Protein AF-A0A131Z8D7-F1 (afdb_monomer_lite)

pLDDT: mean 77.94, std 18.17, range [30.2, 95.56]

Sequence (240 aa):
MENFLHSLCSSMLIVISISGGCCTAYNYGYGNNVCRGGRYPVRWNPCIYLCINNNVGRYRNYPDGTQCFFIVNRRTVSGRCFEGQCYRGATRPPPKKHCNHPYKGKGYAPNCQYPCPDDKRRTGSYPSGTPCIKVNSDGKREGAPGVCRNGDCITFELLDDQKELQKVFSQEYKNCTDKEHLTRNVLHDCNWYCQKGKEWYYGHYNSNSTCQRPGIRNLGWCCKGKCHKERGCAGMKKFS

Structure (mmCIF, N/CA/C/O backbone):
data_AF-A0A131Z8D7-F1
#
_entry.id   AF-A0A131Z8D7-F1
#
loop_
_atom_site.group_PDB
_atom_site.id
_atom_site.type_symbol
_atom_site.label_atom_id
_atom_site.label_alt_id
_atom_site.label_comp_id
_atom_site.label_asym_id
_atom_site.label_entity_id
_atom_site.label_seq_id
_atom_site.pdbx_PDB_ins_code
_atom_site.Cartn_x
_atom_site.Cartn_y
_atom_site.Cartn_z
_atom_site.occupancy
_atom_site.B_iso_or_equiv
_atom_site.auth_seq_id
_atom_site.auth_comp_id
_atom_site.auth_asym_id
_atom_site.auth_atom_id
_atom_site.pdbx_PDB_model_num
ATOM 1 N N . MET A 1 1 ? 26.108 -56.052 -2.966 1.00 38.66 1 MET A N 1
ATOM 2 C CA . MET A 1 1 ? 26.780 -54.784 -2.619 1.00 38.66 1 MET A CA 1
ATOM 3 C C . MET A 1 1 ? 26.811 -53.929 -3.871 1.00 38.66 1 MET A C 1
ATOM 5 O O . MET A 1 1 ? 27.793 -53.941 -4.593 1.00 38.66 1 MET A O 1
ATOM 9 N N . GLU A 1 2 ? 25.707 -53.242 -4.143 1.00 31.67 2 GLU A N 1
ATOM 10 C CA . GLU A 1 2 ? 25.642 -52.147 -5.111 1.00 31.67 2 GLU A CA 1
ATOM 11 C C . GLU A 1 2 ? 25.007 -50.984 -4.358 1.00 31.67 2 GLU A C 1
ATOM 13 O O . GLU A 1 2 ? 23.912 -51.086 -3.804 1.00 31.67 2 GLU A O 1
ATOM 18 N N . ASN A 1 3 ? 25.813 -49.946 -4.183 1.00 31.44 3 ASN A N 1
ATOM 19 C CA . ASN A 1 3 ? 25.632 -48.915 -3.181 1.00 31.44 3 ASN A CA 1
ATOM 20 C C . ASN A 1 3 ? 24.765 -47.776 -3.724 1.00 31.44 3 ASN A C 1
ATOM 22 O O . ASN A 1 3 ? 25.080 -47.183 -4.750 1.00 31.44 3 ASN A O 1
ATOM 26 N N . PHE A 1 4 ? 23.711 -47.447 -2.972 1.00 33.44 4 PHE A N 1
ATOM 27 C CA . PHE A 1 4 ? 23.416 -46.095 -2.483 1.00 33.44 4 PHE A CA 1
ATOM 28 C C . PHE A 1 4 ? 23.977 -44.932 -3.327 1.00 33.44 4 PHE A C 1
ATOM 30 O O . PHE A 1 4 ? 24.952 -44.288 -2.947 1.00 33.44 4 PHE A O 1
ATOM 37 N N . LEU A 1 5 ? 23.319 -44.600 -4.441 1.00 33.34 5 LEU A N 1
ATOM 38 C CA . LEU A 1 5 ? 23.619 -43.372 -5.190 1.00 33.34 5 LEU A CA 1
ATOM 39 C C . LEU A 1 5 ? 22.360 -42.650 -5.692 1.00 33.34 5 LEU A C 1
ATOM 41 O O . LEU A 1 5 ? 22.319 -42.122 -6.794 1.00 33.34 5 LEU A O 1
ATOM 45 N N . HIS A 1 6 ? 21.321 -42.596 -4.853 1.00 34.56 6 HIS A N 1
ATOM 46 C CA . HIS A 1 6 ? 20.109 -41.803 -5.114 1.00 34.56 6 HIS A CA 1
ATOM 47 C C . HIS A 1 6 ? 19.767 -40.796 -4.004 1.00 34.56 6 HIS A C 1
ATOM 49 O O . HIS A 1 6 ? 18.659 -40.274 -3.957 1.00 34.56 6 HIS A O 1
ATOM 55 N N . SER A 1 7 ? 20.719 -40.464 -3.125 1.00 34.47 7 SER A N 1
ATOM 56 C CA . SER A 1 7 ? 20.458 -39.597 -1.965 1.00 34.47 7 SER A CA 1
ATOM 57 C C . SER A 1 7 ? 21.526 -38.519 -1.741 1.00 34.47 7 SER A C 1
ATOM 59 O O . SER A 1 7 ? 21.927 -38.276 -0.608 1.00 34.47 7 SER A O 1
ATOM 61 N N . LEU A 1 8 ? 22.002 -37.863 -2.807 1.00 30.70 8 LEU A N 1
ATOM 62 C CA . LEU A 1 8 ? 22.906 -36.702 -2.685 1.00 30.70 8 LEU A CA 1
ATOM 63 C C . LEU A 1 8 ? 22.558 -35.505 -3.593 1.00 30.70 8 LEU A C 1
ATOM 65 O O . LEU A 1 8 ? 23.253 -34.496 -3.549 1.00 30.70 8 LEU A O 1
ATOM 69 N N . CYS A 1 9 ? 21.455 -35.546 -4.351 1.00 30.20 9 CYS A N 1
ATOM 70 C CA . CYS A 1 9 ? 20.992 -34.380 -5.125 1.00 30.20 9 CYS A CA 1
ATOM 71 C C . CYS A 1 9 ? 20.057 -33.435 -4.342 1.00 30.20 9 CYS A C 1
ATOM 73 O O . CYS A 1 9 ? 19.856 -32.299 -4.759 1.00 30.20 9 CYS A O 1
ATOM 75 N N . SER A 1 10 ? 19.528 -33.848 -3.184 1.00 35.19 10 SER A N 1
ATOM 76 C CA . SER A 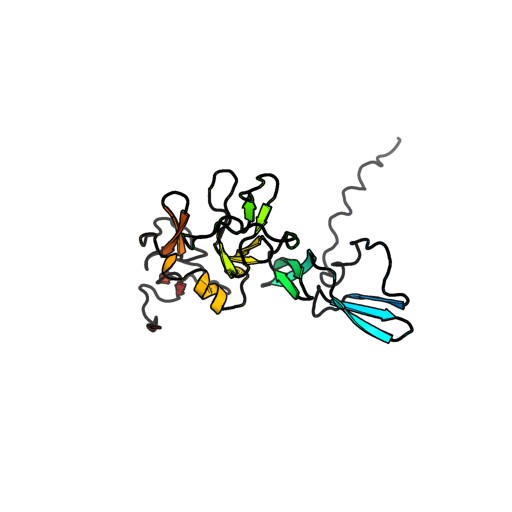1 10 ? 18.637 -33.004 -2.363 1.00 35.19 10 SER A CA 1
ATOM 77 C C . SER A 1 10 ? 19.355 -32.147 -1.314 1.00 35.19 10 SER A C 1
ATOM 79 O O . SER A 1 10 ? 18.712 -31.329 -0.661 1.00 35.19 10 SER A O 1
ATOM 81 N N . SER A 1 11 ? 20.676 -32.279 -1.168 1.00 33.56 11 SER A N 1
ATOM 82 C CA . SER A 1 11 ? 21.436 -31.614 -0.096 1.00 33.56 11 SER A CA 1
ATOM 83 C C . SER A 1 11 ? 22.195 -30.358 -0.551 1.00 33.56 11 SER A C 1
ATOM 85 O O . SER A 1 11 ? 22.707 -29.620 0.285 1.00 33.56 11 SER A O 1
ATOM 87 N N . MET A 1 12 ? 22.227 -30.054 -1.855 1.00 32.06 12 MET A N 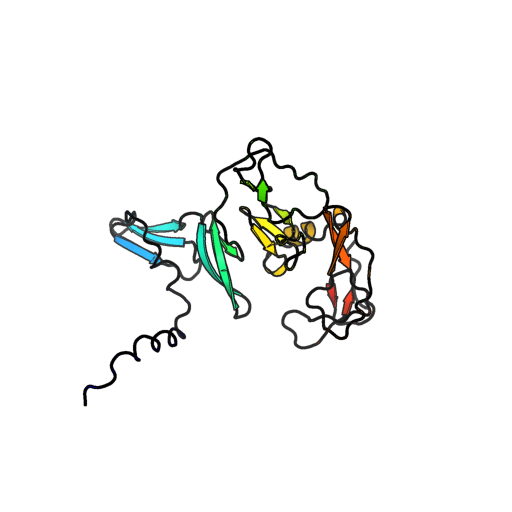1
ATOM 88 C CA . MET A 1 12 ? 22.830 -28.827 -2.410 1.00 32.06 12 MET A CA 1
ATOM 89 C C . MET A 1 12 ? 21.825 -27.668 -2.576 1.00 32.06 12 MET A C 1
ATOM 91 O O . MET A 1 12 ? 21.969 -26.822 -3.451 1.00 32.06 12 MET A O 1
ATOM 95 N N . LEU A 1 13 ? 20.800 -27.595 -1.720 1.00 38.50 13 LEU A N 1
ATOM 96 C CA . LEU A 1 13 ? 19.883 -26.445 -1.649 1.00 38.50 13 LEU A CA 1
ATOM 97 C C . LEU A 1 13 ? 20.093 -25.561 -0.410 1.00 38.50 13 LEU A C 1
ATOM 99 O O . LEU A 1 13 ? 19.352 -24.602 -0.210 1.00 38.50 13 LEU A O 1
ATOM 103 N N . ILE A 1 14 ? 21.116 -25.830 0.407 1.00 44.53 14 ILE A N 1
ATOM 104 C CA . ILE A 1 14 ? 21.324 -25.116 1.675 1.00 44.53 14 ILE A CA 1
ATOM 105 C C . ILE A 1 14 ? 22.774 -24.638 1.825 1.00 44.53 14 ILE A C 1
ATOM 107 O O . ILE A 1 14 ? 23.376 -24.861 2.857 1.00 44.53 14 ILE A O 1
ATOM 111 N N . VAL A 1 15 ? 23.346 -23.964 0.819 1.00 35.09 15 VAL A N 1
ATOM 112 C CA . VAL A 1 15 ? 24.445 -22.992 1.033 1.00 35.09 15 VAL A CA 1
ATOM 113 C C . VAL A 1 15 ? 24.450 -21.940 -0.094 1.00 35.09 15 VAL A C 1
ATOM 115 O O . VAL A 1 15 ? 25.355 -21.881 -0.916 1.00 35.09 15 VAL A O 1
ATOM 118 N N . ILE A 1 16 ? 23.434 -21.073 -0.152 1.00 40.66 16 ILE A N 1
ATOM 119 C CA . ILE A 1 16 ? 23.573 -19.743 -0.787 1.00 40.66 16 ILE A CA 1
ATOM 120 C C . ILE A 1 16 ? 23.207 -18.694 0.260 1.00 40.66 16 ILE A C 1
ATOM 122 O O . ILE A 1 16 ? 22.248 -17.933 0.165 1.00 40.66 16 ILE A O 1
ATOM 126 N N . SER A 1 17 ? 23.990 -18.697 1.325 1.00 40.69 17 SER A N 1
ATOM 127 C CA . SER A 1 17 ? 24.099 -17.602 2.276 1.00 40.69 17 SER A CA 1
ATOM 128 C C . SER A 1 17 ? 25.536 -17.112 2.176 1.00 40.69 17 SER A C 1
ATOM 130 O O . SER A 1 17 ? 26.449 -17.927 2.227 1.00 40.69 17 SER A O 1
ATOM 132 N N . ILE A 1 18 ? 25.713 -15.790 2.056 1.00 39.31 18 ILE A N 1
ATOM 133 C CA . ILE A 1 18 ? 26.982 -15.049 1.869 1.00 39.31 18 ILE A CA 1
ATOM 134 C C . ILE A 1 18 ? 27.300 -14.693 0.395 1.00 39.31 18 ILE A C 1
ATOM 136 O O . ILE A 1 18 ? 28.345 -15.010 -0.154 1.00 39.31 18 ILE A O 1
ATOM 140 N N . SER A 1 19 ? 26.374 -13.988 -0.265 1.00 35.88 19 SER A N 1
ATOM 141 C CA . SER A 1 19 ? 26.657 -12.904 -1.241 1.00 35.88 19 SER A CA 1
ATOM 142 C C . SER A 1 19 ? 25.339 -12.296 -1.754 1.00 35.88 19 SER A C 1
ATOM 144 O O . SER A 1 19 ? 25.031 -12.261 -2.944 1.00 35.88 19 SER A O 1
ATOM 146 N N . GLY A 1 20 ? 24.512 -11.811 -0.823 1.00 35.72 20 GLY A N 1
ATOM 147 C CA . GLY A 1 20 ? 23.163 -11.278 -1.075 1.00 35.72 20 GLY A CA 1
ATOM 148 C C . GLY A 1 20 ? 23.104 -9.921 -1.790 1.00 35.72 20 GLY A C 1
ATOM 149 O O . GLY A 1 20 ? 22.306 -9.076 -1.402 1.00 35.72 20 GLY A O 1
ATOM 150 N N . GLY A 1 21 ? 23.945 -9.688 -2.803 1.00 39.06 21 GLY A N 1
ATOM 151 C CA . GLY A 1 21 ? 24.024 -8.404 -3.504 1.00 39.06 21 GLY A CA 1
ATOM 152 C C . GLY A 1 21 ? 24.007 -8.437 -5.034 1.00 39.06 21 GLY A C 1
ATOM 153 O O . GLY A 1 21 ? 23.881 -7.366 -5.619 1.00 39.06 21 GLY A O 1
ATOM 154 N N . CYS A 1 22 ? 24.150 -9.582 -5.721 1.00 39.06 22 CYS A N 1
ATOM 155 C CA . CYS A 1 22 ? 24.436 -9.531 -7.172 1.00 39.06 22 CYS A CA 1
ATOM 156 C C . CYS A 1 22 ? 23.758 -10.571 -8.085 1.00 39.06 22 CYS A C 1
ATOM 158 O O . CYS A 1 22 ? 24.006 -10.535 -9.286 1.00 39.06 22 CYS A O 1
ATOM 160 N N . CYS A 1 23 ? 22.871 -11.447 -7.605 1.00 42.50 23 CYS A N 1
ATOM 161 C CA . CYS A 1 23 ? 22.266 -12.469 -8.484 1.00 42.50 23 CYS A CA 1
ATOM 162 C C . CYS A 1 23 ? 20.938 -12.051 -9.146 1.00 42.50 23 CYS A C 1
ATOM 164 O O . CYS A 1 23 ? 20.345 -12.816 -9.902 1.00 42.50 23 CYS A O 1
ATOM 166 N N . THR A 1 24 ? 20.443 -10.842 -8.891 1.00 47.81 24 THR A N 1
ATOM 167 C CA . THR A 1 24 ? 19.028 -10.490 -9.094 1.00 47.81 24 THR A CA 1
ATOM 168 C C . THR A 1 24 ? 18.612 -10.167 -10.530 1.00 47.81 24 THR A C 1
ATOM 170 O O . THR A 1 24 ? 17.472 -9.779 -10.752 1.00 47.81 24 THR A O 1
ATOM 173 N N . ALA A 1 25 ? 19.474 -10.386 -11.522 1.00 42.69 25 ALA A N 1
ATOM 174 C CA . ALA A 1 25 ? 19.107 -10.195 -12.924 1.00 42.69 25 ALA A CA 1
ATOM 175 C C . ALA A 1 25 ? 19.750 -11.176 -13.915 1.00 42.69 25 ALA A C 1
ATOM 177 O O . ALA A 1 25 ? 19.485 -11.079 -15.112 1.00 42.69 25 ALA A O 1
ATOM 178 N N . TYR A 1 26 ? 20.584 -12.113 -13.452 1.00 41.16 26 TYR A N 1
ATOM 179 C CA . TYR A 1 26 ? 21.332 -12.989 -14.361 1.00 41.16 26 TYR A CA 1
ATOM 180 C C . TYR A 1 26 ? 20.452 -14.075 -15.009 1.00 41.16 26 TYR A C 1
ATOM 182 O O . TYR A 1 26 ? 20.759 -14.533 -16.101 1.00 41.16 26 TYR A O 1
ATOM 190 N N . ASN A 1 27 ? 19.321 -14.432 -14.384 1.00 38.38 27 ASN A N 1
ATOM 191 C CA . ASN A 1 27 ? 18.463 -15.539 -14.833 1.00 38.38 27 ASN A CA 1
ATOM 192 C C . ASN A 1 27 ? 17.204 -15.130 -15.617 1.00 38.38 27 ASN A C 1
ATOM 194 O O . ASN A 1 27 ? 16.429 -16.003 -15.998 1.00 38.38 27 ASN A O 1
ATOM 198 N N . TYR A 1 28 ? 16.976 -13.841 -15.903 1.00 44.47 28 TYR A N 1
ATOM 199 C CA . TYR A 1 28 ? 15.953 -13.476 -16.891 1.00 44.47 28 TYR A CA 1
ATOM 200 C C . TYR A 1 28 ? 16.582 -13.504 -18.283 1.00 44.47 28 TYR A C 1
ATOM 202 O O . TYR A 1 28 ? 17.239 -12.548 -18.702 1.00 44.47 28 TYR A O 1
ATOM 210 N N . GLY A 1 29 ? 16.379 -14.626 -18.977 1.00 40.84 29 GLY A N 1
ATOM 211 C CA . GLY A 1 29 ? 16.710 -14.810 -20.385 1.00 40.84 29 GLY A CA 1
ATOM 212 C C . GLY A 1 29 ? 15.957 -13.807 -21.254 1.00 40.84 29 GLY A C 1
ATOM 213 O O . GLY A 1 29 ? 14.847 -14.063 -21.708 1.00 40.84 29 GLY A O 1
ATOM 214 N N . TYR A 1 30 ? 16.564 -12.644 -21.478 1.00 48.50 30 TYR A N 1
ATOM 215 C CA . TYR A 1 30 ? 16.166 -11.745 -22.550 1.00 48.50 30 TYR A CA 1
ATOM 216 C C . TYR A 1 30 ? 16.823 -12.239 -23.838 1.00 48.50 30 TYR A C 1
ATOM 218 O O . TYR A 1 30 ? 18.035 -12.115 -24.015 1.00 48.50 30 TYR A O 1
ATOM 226 N N . GLY A 1 31 ? 16.014 -12.818 -24.727 1.00 43.59 31 GLY A N 1
ATOM 227 C CA . GLY A 1 31 ? 16.408 -13.069 -26.109 1.00 43.59 31 GLY A CA 1
ATOM 228 C C . GLY A 1 31 ? 16.777 -11.741 -26.768 1.00 43.59 31 GLY A C 1
ATOM 229 O O . GLY A 1 31 ? 15.949 -10.836 -26.829 1.00 43.59 31 GLY A O 1
ATOM 230 N N . ASN A 1 32 ? 18.023 -11.648 -27.234 1.00 48.53 32 ASN A N 1
ATOM 231 C CA . ASN A 1 32 ? 18.705 -10.493 -27.832 1.00 48.53 32 ASN A CA 1
ATOM 232 C C . ASN A 1 32 ? 19.397 -9.556 -26.824 1.00 48.53 32 ASN A C 1
ATOM 234 O O . ASN A 1 32 ? 18.830 -8.597 -26.299 1.00 48.53 32 ASN A O 1
ATOM 238 N N . ASN A 1 33 ? 20.697 -9.796 -26.622 1.00 55.34 33 ASN A N 1
ATOM 239 C CA . ASN A 1 33 ? 21.594 -8.887 -25.913 1.00 55.34 33 ASN A CA 1
ATOM 240 C C . ASN A 1 33 ? 21.730 -7.560 -26.682 1.00 55.34 33 ASN A C 1
ATOM 242 O O . ASN A 1 33 ? 22.551 -7.421 -27.584 1.00 55.34 33 ASN A O 1
ATOM 246 N N . VAL A 1 34 ? 20.951 -6.550 -26.279 1.00 65.81 34 VAL A N 1
ATOM 247 C CA . VAL A 1 34 ? 21.054 -5.155 -26.765 1.00 65.81 34 VAL A CA 1
ATOM 248 C C . VAL A 1 34 ? 22.438 -4.537 -26.465 1.00 65.81 34 VAL A C 1
ATOM 250 O O . VAL A 1 34 ? 22.820 -3.531 -27.066 1.00 65.81 34 VAL A O 1
ATOM 253 N N . CYS A 1 35 ? 23.196 -5.132 -25.539 1.00 72.31 35 CYS A N 1
ATOM 254 C CA . CYS A 1 35 ? 24.531 -4.696 -25.131 1.00 72.31 35 CYS A CA 1
ATOM 255 C C . CYS A 1 35 ? 25.594 -5.614 -25.736 1.00 72.31 35 CYS A C 1
ATOM 257 O O . CYS A 1 35 ? 25.827 -6.708 -25.227 1.00 72.31 35 CYS A O 1
ATOM 259 N N . ARG A 1 36 ? 26.232 -5.173 -26.823 1.00 70.56 36 ARG A N 1
ATOM 260 C CA . ARG A 1 36 ? 27.225 -5.962 -27.571 1.00 70.56 36 ARG A CA 1
ATOM 261 C C . ARG A 1 36 ? 28.543 -6.153 -26.814 1.00 70.56 36 ARG A C 1
ATOM 263 O O . ARG A 1 36 ? 29.220 -7.143 -27.043 1.00 70.56 36 ARG A O 1
ATOM 270 N N . GLY A 1 37 ? 28.898 -5.232 -25.917 1.00 67.88 37 GLY A N 1
ATOM 271 C CA . GLY A 1 37 ? 30.121 -5.275 -25.103 1.00 67.88 37 GLY A CA 1
ATOM 272 C C . GLY A 1 37 ? 29.913 -5.756 -23.664 1.00 67.88 37 GLY A C 1
ATOM 273 O O . GLY A 1 37 ? 30.851 -5.713 -22.876 1.00 67.88 37 GLY A O 1
ATOM 274 N N . GLY A 1 38 ? 28.697 -6.178 -23.300 1.00 75.75 38 GLY A N 1
ATOM 275 C CA . GLY A 1 38 ? 28.383 -6.715 -21.975 1.00 75.75 38 GLY A CA 1
ATOM 276 C C . GLY A 1 38 ? 27.384 -5.886 -21.166 1.00 75.75 38 GLY A C 1
ATOM 277 O O . GLY A 1 38 ? 27.112 -4.711 -21.436 1.00 75.75 38 GLY A O 1
ATOM 278 N N . ARG A 1 39 ? 26.808 -6.540 -20.155 1.00 82.94 39 ARG A N 1
ATOM 279 C CA . ARG A 1 39 ? 25.793 -6.000 -19.248 1.00 82.94 39 ARG A CA 1
ATOM 280 C C . ARG A 1 39 ? 26.216 -6.261 -17.808 1.00 82.94 39 ARG A C 1
ATOM 282 O O . ARG A 1 39 ? 26.410 -7.412 -17.433 1.00 82.94 39 ARG A O 1
ATOM 289 N N . TYR A 1 40 ? 26.277 -5.207 -16.998 1.00 84.38 40 TYR A N 1
ATOM 290 C CA . TYR A 1 40 ? 26.731 -5.289 -15.610 1.00 84.38 40 TYR A CA 1
ATOM 291 C C . TYR A 1 40 ? 25.676 -4.710 -14.659 1.00 84.38 40 TYR A C 1
ATOM 293 O O . TYR A 1 40 ? 25.240 -3.572 -14.860 1.00 84.38 40 TYR A O 1
ATOM 301 N N . PRO A 1 41 ? 25.229 -5.461 -13.635 1.00 82.75 41 PRO A N 1
ATOM 302 C CA . PRO A 1 41 ? 24.305 -4.934 -12.636 1.00 82.75 41 PRO A CA 1
ATOM 303 C C . PRO A 1 41 ? 24.979 -3.831 -11.813 1.00 82.75 41 PRO A C 1
ATOM 305 O O . PRO A 1 41 ? 26.177 -3.901 -11.535 1.00 82.75 41 PRO A O 1
ATOM 308 N N . VAL A 1 42 ? 24.212 -2.824 -11.389 1.00 84.19 42 VAL A N 1
ATOM 309 C CA . VAL A 1 42 ? 24.716 -1.782 -10.480 1.00 84.19 42 VAL A CA 1
ATOM 310 C C . VAL A 1 42 ? 24.221 -2.032 -9.059 1.00 84.19 42 VAL A C 1
ATOM 312 O O . VAL A 1 42 ? 23.081 -2.434 -8.846 1.00 84.19 42 VAL A O 1
ATOM 315 N N . ARG A 1 43 ? 25.081 -1.794 -8.062 1.00 80.38 43 ARG A N 1
ATOM 316 C CA . ARG A 1 43 ? 24.763 -2.086 -6.651 1.00 80.38 43 ARG A CA 1
ATOM 317 C C . ARG A 1 43 ? 23.752 -1.119 -6.031 1.00 80.38 43 ARG A C 1
ATOM 319 O O . ARG A 1 43 ? 23.037 -1.501 -5.115 1.00 80.38 43 ARG A O 1
ATOM 326 N N . TRP A 1 44 ? 23.712 0.126 -6.499 1.00 83.12 44 TRP A N 1
ATOM 327 C CA . TRP A 1 44 ? 22.905 1.194 -5.898 1.00 83.12 44 TRP A CA 1
ATOM 328 C C . TRP A 1 44 ? 21.449 1.214 -6.384 1.00 83.12 44 TRP A C 1
ATOM 330 O O . TRP A 1 44 ? 20.596 1.784 -5.711 1.00 83.12 44 TRP A O 1
ATOM 340 N N . ASN A 1 45 ? 21.143 0.581 -7.521 1.00 87.12 45 ASN A N 1
ATOM 341 C CA . ASN A 1 45 ? 19.778 0.461 -8.024 1.00 87.12 45 ASN A CA 1
ATOM 342 C C . ASN A 1 45 ? 19.584 -0.878 -8.762 1.00 87.12 45 ASN A C 1
ATOM 344 O O . ASN A 1 45 ? 20.138 -1.058 -9.847 1.00 87.12 45 ASN A O 1
ATOM 348 N N . PRO A 1 46 ? 18.758 -1.798 -8.229 1.00 88.50 46 PRO A N 1
ATOM 349 C CA . PRO A 1 46 ? 18.527 -3.106 -8.840 1.00 88.50 46 PRO A CA 1
ATOM 350 C C . PRO A 1 46 ? 17.762 -3.035 -10.173 1.00 88.50 46 PRO A C 1
ATOM 352 O O . PRO A 1 46 ? 17.675 -4.040 -10.871 1.00 88.50 46 PRO A O 1
ATOM 355 N N . CYS A 1 47 ? 17.213 -1.871 -10.533 1.00 89.62 47 CYS A N 1
ATOM 356 C CA . CYS A 1 47 ? 16.475 -1.619 -11.770 1.00 89.62 47 CYS A CA 1
ATOM 357 C C . CYS A 1 47 ? 17.271 -0.859 -12.829 1.00 89.62 47 CYS A C 1
ATOM 359 O O . CYS A 1 47 ? 16.724 -0.552 -13.891 1.00 89.62 47 CYS A O 1
ATOM 361 N N . ILE A 1 48 ? 18.571 -0.658 -12.610 1.00 90.56 48 ILE A N 1
ATOM 362 C CA . ILE A 1 48 ? 19.490 -0.095 -13.598 1.00 90.56 48 ILE A CA 1
ATOM 363 C C . ILE A 1 48 ? 20.632 -1.083 -13.857 1.00 90.56 48 ILE A C 1
ATOM 365 O O . ILE A 1 48 ? 21.027 -1.867 -12.996 1.00 90.56 48 ILE A O 1
ATOM 369 N N . TYR A 1 49 ? 21.168 -1.075 -15.071 1.00 88.25 49 TYR A N 1
ATOM 370 C CA . TYR A 1 49 ? 22.382 -1.803 -15.416 1.00 88.25 49 TYR A CA 1
ATOM 371 C C . TYR A 1 49 ? 23.275 -0.963 -16.327 1.00 88.25 49 TYR A C 1
ATOM 373 O O . TYR A 1 49 ? 22.803 -0.101 -17.072 1.00 88.25 49 TYR A O 1
ATOM 381 N N . LEU A 1 50 ? 24.579 -1.219 -16.276 1.00 89.38 50 LEU A N 1
ATOM 382 C CA . LEU A 1 50 ? 25.546 -0.657 -17.208 1.00 89.38 50 LEU A CA 1
ATOM 383 C C . LEU A 1 50 ? 25.557 -1.507 -18.482 1.00 89.38 50 LEU A C 1
ATOM 385 O O . LEU A 1 50 ? 25.830 -2.706 -18.437 1.00 89.38 50 LEU A O 1
ATOM 389 N N . CYS A 1 51 ? 25.245 -0.879 -19.611 1.00 89.81 51 CYS A N 1
ATOM 390 C CA . CYS A 1 51 ? 25.291 -1.469 -20.942 1.00 89.81 51 CYS A CA 1
ATOM 391 C C . CYS A 1 51 ? 26.544 -0.968 -21.659 1.00 89.81 51 CYS A C 1
ATOM 393 O O . CYS A 1 51 ? 26.664 0.236 -21.898 1.00 89.81 51 CYS A O 1
ATOM 395 N N . ILE A 1 52 ? 27.462 -1.867 -22.007 1.00 87.62 52 ILE A N 1
ATOM 396 C CA . ILE A 1 52 ? 28.652 -1.521 -22.785 1.00 87.62 52 ILE A CA 1
ATOM 397 C C . ILE A 1 52 ? 28.358 -1.790 -24.260 1.00 87.62 52 ILE A C 1
ATOM 399 O O . ILE A 1 52 ? 27.987 -2.900 -24.638 1.00 87.62 52 ILE A O 1
ATOM 403 N N . ASN A 1 53 ? 28.524 -0.769 -25.097 1.00 85.88 53 ASN A N 1
ATOM 404 C CA . ASN A 1 53 ? 28.434 -0.862 -26.552 1.00 85.88 53 ASN A CA 1
ATOM 405 C C . ASN A 1 53 ? 29.644 -0.158 -27.164 1.00 85.88 53 ASN A C 1
ATOM 407 O O . ASN A 1 53 ? 29.826 1.031 -26.925 1.00 85.88 53 ASN A O 1
ATOM 411 N N . ASN A 1 54 ? 30.452 -0.877 -27.952 1.00 84.50 54 ASN A N 1
ATOM 412 C CA . ASN A 1 54 ? 31.655 -0.342 -28.607 1.00 84.50 54 ASN A CA 1
ATOM 413 C C . ASN A 1 54 ? 32.559 0.445 -27.631 1.00 84.50 54 ASN A C 1
ATOM 415 O O . ASN A 1 54 ? 32.905 1.592 -27.892 1.00 84.50 54 ASN A O 1
ATOM 419 N N . ASN A 1 55 ? 32.871 -0.146 -26.470 1.00 81.56 55 ASN A N 1
ATOM 420 C CA . ASN A 1 55 ? 33.648 0.464 -25.376 1.00 81.56 55 ASN A CA 1
ATOM 421 C C . ASN A 1 55 ? 33.040 1.723 -24.724 1.00 81.56 55 ASN A C 1
ATOM 423 O O . ASN A 1 55 ? 33.669 2.330 -23.863 1.00 81.56 55 ASN A O 1
ATOM 427 N N . VAL A 1 56 ? 31.796 2.086 -25.050 1.00 86.94 56 VAL A N 1
ATOM 428 C CA . VAL A 1 56 ? 31.054 3.157 -24.375 1.00 86.94 56 VAL A CA 1
ATOM 429 C C . VAL A 1 56 ? 30.046 2.548 -23.406 1.00 86.94 56 VAL A C 1
ATOM 431 O O . VAL A 1 56 ? 29.133 1.819 -23.804 1.00 86.94 56 VAL A O 1
ATOM 434 N N . GLY A 1 57 ? 30.196 2.866 -22.121 1.00 88.88 57 GLY A N 1
ATOM 435 C CA . GLY A 1 57 ? 29.254 2.483 -21.073 1.00 88.88 57 GLY A CA 1
ATOM 436 C C . GLY A 1 57 ? 28.092 3.470 -20.969 1.00 88.88 57 GLY A C 1
ATOM 437 O O . GLY A 1 57 ? 28.305 4.670 -20.817 1.00 88.88 57 GLY A O 1
ATOM 438 N N . ARG A 1 58 ? 26.849 2.980 -21.022 1.00 91.44 58 ARG A N 1
ATOM 439 C CA . ARG A 1 58 ? 25.644 3.775 -20.732 1.00 91.44 58 ARG A CA 1
ATOM 440 C C . ARG A 1 58 ? 24.748 3.043 -19.746 1.00 91.44 58 ARG A C 1
ATOM 442 O O . ARG A 1 58 ? 24.484 1.852 -19.915 1.00 91.44 58 ARG A O 1
ATOM 449 N N . TYR A 1 59 ? 24.243 3.760 -18.748 1.00 91.31 59 TYR A N 1
ATOM 450 C CA . TYR A 1 59 ? 23.222 3.223 -17.856 1.00 91.31 59 TYR A CA 1
ATOM 451 C C . TYR A 1 59 ? 21.898 3.068 -18.599 1.00 91.31 59 TYR A C 1
ATOM 453 O O . TYR A 1 59 ? 21.498 3.937 -19.375 1.00 91.31 59 TYR A O 1
ATOM 461 N N . ARG A 1 60 ? 21.231 1.939 -18.375 1.00 90.25 60 ARG A N 1
ATOM 462 C CA . ARG A 1 60 ? 19.908 1.639 -18.918 1.00 90.25 60 ARG A CA 1
ATOM 463 C C . ARG A 1 60 ? 19.023 1.049 -17.834 1.00 90.25 60 ARG A C 1
ATOM 465 O O . ARG A 1 60 ? 19.506 0.365 -16.933 1.00 90.25 60 ARG A O 1
ATOM 472 N N . ASN A 1 61 ? 17.725 1.285 -17.964 1.00 90.56 61 ASN A N 1
ATOM 473 C CA . ASN A 1 61 ? 16.728 0.682 -17.095 1.00 90.56 61 ASN A CA 1
ATOM 474 C C . ASN A 1 61 ? 16.500 -0.770 -17.512 1.00 90.56 61 ASN A C 1
ATOM 476 O O . ASN A 1 61 ? 16.434 -1.081 -18.705 1.00 90.56 61 ASN A O 1
ATOM 480 N N . TYR A 1 62 ? 16.349 -1.656 -16.532 1.00 86.69 62 TYR A N 1
ATOM 481 C CA . TYR A 1 62 ? 15.709 -2.940 -16.790 1.00 86.69 62 TYR A CA 1
ATOM 482 C C . TYR A 1 62 ? 14.281 -2.709 -17.304 1.00 86.69 62 TYR A C 1
ATOM 484 O O . TYR A 1 62 ? 13.649 -1.736 -16.888 1.00 86.69 62 TYR A O 1
ATOM 492 N N . PRO A 1 63 ? 13.755 -3.585 -18.178 1.00 85.25 63 PRO A N 1
ATOM 493 C CA . PRO A 1 63 ? 12.382 -3.454 -18.645 1.00 85.25 63 PRO A CA 1
ATOM 494 C C . PRO A 1 63 ? 11.380 -3.495 -17.492 1.00 85.25 63 PRO A C 1
ATOM 496 O O . PRO A 1 63 ? 11.588 -4.189 -16.488 1.00 85.25 63 PRO A O 1
ATOM 499 N N . ASP A 1 64 ? 10.278 -2.779 -17.671 1.00 84.81 64 ASP A N 1
ATOM 500 C CA . ASP A 1 64 ? 9.193 -2.718 -16.702 1.00 84.81 64 ASP A CA 1
ATOM 501 C C . ASP A 1 64 ? 8.661 -4.118 -16.358 1.00 84.81 64 ASP A C 1
ATOM 503 O O . ASP A 1 64 ? 8.465 -4.972 -17.222 1.00 84.81 64 ASP A O 1
ATOM 507 N N . GLY A 1 65 ? 8.441 -4.368 -15.069 1.00 81.25 65 GLY A N 1
ATOM 508 C CA . GLY A 1 65 ? 8.077 -5.675 -14.530 1.00 81.25 65 GLY A CA 1
ATOM 509 C C . GLY A 1 65 ? 9.265 -6.592 -14.211 1.00 81.25 65 GLY A C 1
ATOM 510 O O . GLY A 1 65 ? 9.051 -7.674 -13.655 1.00 81.25 65 GLY A O 1
ATOM 511 N N . THR A 1 66 ? 10.512 -6.193 -14.489 1.00 86.12 66 THR A N 1
ATOM 512 C CA . THR A 1 66 ? 11.690 -6.960 -14.038 1.00 86.12 66 THR A CA 1
ATOM 513 C C . THR A 1 66 ? 11.683 -7.075 -12.513 1.00 86.12 66 THR A C 1
ATOM 515 O O . THR A 1 66 ? 11.402 -6.104 -11.816 1.00 86.12 66 THR A O 1
ATOM 518 N N . GLN A 1 67 ? 11.944 -8.267 -11.973 1.00 87.62 67 GLN A N 1
ATOM 519 C CA . GLN A 1 67 ? 11.974 -8.468 -10.525 1.00 87.62 67 GLN A CA 1
ATOM 520 C C . GLN A 1 67 ? 13.178 -7.752 -9.909 1.00 87.62 67 GLN A C 1
ATOM 522 O O . GLN A 1 67 ? 14.285 -7.814 -10.434 1.00 87.62 67 GLN A O 1
ATOM 527 N N . CYS A 1 68 ? 12.962 -7.102 -8.773 1.00 88.00 68 CYS A N 1
ATOM 528 C CA . CYS A 1 68 ? 14.009 -6.435 -8.013 1.00 88.00 68 CYS A CA 1
ATOM 529 C C . CYS A 1 68 ? 13.901 -6.793 -6.532 1.00 88.00 68 CYS A C 1
ATOM 531 O O . CYS A 1 68 ? 12.855 -7.236 -6.055 1.00 88.00 68 CYS A O 1
ATOM 533 N N . PHE A 1 69 ? 15.001 -6.626 -5.806 1.00 85.38 69 PHE A N 1
ATOM 534 C CA . PHE A 1 69 ? 15.087 -6.971 -4.393 1.00 85.38 69 PHE A CA 1
ATOM 535 C C . PHE A 1 69 ? 15.831 -5.877 -3.640 1.00 85.38 69 PHE A C 1
ATOM 537 O O . PHE A 1 69 ? 16.796 -5.308 -4.151 1.00 85.38 69 PHE A O 1
ATOM 544 N N . PHE A 1 70 ? 15.397 -5.625 -2.412 1.00 76.75 70 PHE A N 1
ATOM 545 C CA . PHE A 1 70 ? 16.025 -4.688 -1.492 1.00 76.75 70 PHE A CA 1
ATOM 546 C C . PHE A 1 70 ? 16.106 -5.261 -0.093 1.00 76.75 70 PHE A C 1
ATOM 548 O O . PHE A 1 70 ? 15.302 -6.105 0.288 1.00 76.75 70 PHE A O 1
ATOM 555 N N . ILE A 1 71 ? 17.031 -4.735 0.700 1.00 75.12 71 ILE A N 1
ATOM 556 C CA . ILE A 1 71 ? 17.108 -5.030 2.125 1.00 75.12 71 ILE A CA 1
ATOM 557 C C . ILE A 1 71 ? 16.492 -3.851 2.878 1.00 75.12 71 ILE A C 1
ATOM 559 O O . ILE A 1 71 ? 17.050 -2.758 2.883 1.00 75.12 71 ILE A O 1
ATOM 563 N N . VAL A 1 72 ? 15.350 -4.075 3.527 1.00 72.06 72 VAL A N 1
ATOM 564 C CA . VAL A 1 72 ? 14.699 -3.107 4.422 1.00 72.06 72 VAL A CA 1
ATOM 565 C C . VAL A 1 72 ? 14.691 -3.706 5.820 1.00 72.06 72 VAL A C 1
ATOM 567 O O . VAL A 1 72 ? 14.175 -4.803 6.017 1.00 72.06 72 VAL A O 1
ATOM 570 N N . ASN A 1 73 ? 15.289 -3.026 6.803 1.00 71.38 73 ASN A N 1
ATOM 571 C CA . ASN A 1 73 ? 15.357 -3.502 8.194 1.00 71.38 73 ASN A CA 1
ATOM 572 C C . ASN A 1 73 ? 15.859 -4.957 8.325 1.00 71.38 73 ASN A C 1
ATOM 574 O O . ASN A 1 73 ? 15.291 -5.755 9.070 1.00 71.38 73 ASN A O 1
ATOM 578 N N . ARG A 1 74 ? 16.919 -5.311 7.580 1.00 77.38 74 ARG A N 1
ATOM 579 C CA . ARG A 1 74 ? 17.501 -6.672 7.499 1.00 77.38 74 ARG A CA 1
ATOM 580 C C . ARG A 1 74 ? 16.574 -7.748 6.913 1.00 77.38 74 ARG A C 1
ATOM 582 O O . ARG A 1 74 ? 16.893 -8.929 7.000 1.00 77.38 74 ARG A O 1
ATOM 589 N N . ARG A 1 75 ? 15.449 -7.368 6.304 1.00 77.69 75 ARG A N 1
ATOM 590 C CA . ARG A 1 75 ? 14.559 -8.271 5.566 1.00 77.69 75 ARG A CA 1
ATOM 591 C C . ARG A 1 75 ? 14.688 -8.022 4.073 1.00 77.69 75 ARG A C 1
ATOM 593 O O . ARG A 1 75 ? 14.707 -6.873 3.635 1.00 77.69 75 ARG A O 1
ATOM 600 N N . THR A 1 76 ? 14.742 -9.099 3.301 1.00 82.50 76 THR A N 1
ATOM 601 C CA . THR A 1 76 ? 14.681 -9.021 1.843 1.00 82.50 76 THR A CA 1
ATOM 602 C C . THR A 1 76 ? 13.245 -8.735 1.425 1.00 82.50 76 THR A C 1
ATOM 604 O O . THR A 1 76 ? 12.348 -9.535 1.675 1.00 82.50 76 THR A O 1
ATOM 607 N N . VAL A 1 77 ? 13.027 -7.592 0.790 1.00 84.31 77 VAL A N 1
ATOM 608 C CA . VAL A 1 77 ? 11.752 -7.184 0.206 1.00 84.31 77 VAL A CA 1
ATOM 609 C C . VAL A 1 77 ? 11.876 -7.300 -1.305 1.00 84.31 77 VAL A C 1
ATOM 611 O O . VAL A 1 77 ? 12.762 -6.694 -1.909 1.00 84.31 77 VAL A O 1
ATOM 614 N N . SER A 1 78 ? 10.997 -8.083 -1.921 1.00 89.44 78 SER A N 1
ATOM 615 C CA . SER A 1 78 ? 10.886 -8.154 -3.376 1.00 89.44 78 SER A CA 1
ATOM 616 C C . SER A 1 78 ? 10.047 -7.002 -3.921 1.00 89.44 78 SER A C 1
ATOM 618 O O . SER A 1 78 ? 9.188 -6.447 -3.233 1.00 89.44 78 SER A O 1
ATOM 620 N N . GLY A 1 79 ? 10.263 -6.676 -5.185 1.00 89.88 79 GLY A N 1
ATOM 621 C CA . GLY A 1 79 ? 9.499 -5.683 -5.917 1.00 89.88 79 GLY A CA 1
ATOM 622 C C . GLY A 1 79 ? 9.585 -5.904 -7.420 1.00 89.88 79 GLY A C 1
ATOM 623 O O . GLY A 1 79 ? 10.108 -6.917 -7.902 1.00 89.88 79 GLY A O 1
ATOM 624 N N . ARG A 1 80 ? 9.105 -4.908 -8.163 1.00 88.81 80 ARG A N 1
ATOM 625 C CA . ARG A 1 80 ? 9.175 -4.858 -9.626 1.00 88.81 80 ARG A CA 1
ATOM 626 C C . ARG A 1 80 ? 9.736 -3.516 -10.091 1.00 88.81 80 ARG A C 1
ATOM 628 O O . ARG A 1 80 ? 9.439 -2.480 -9.497 1.00 88.81 80 ARG A O 1
ATOM 635 N N . CYS A 1 81 ? 10.550 -3.550 -11.137 1.00 87.81 81 CYS A N 1
ATOM 636 C CA . CYS A 1 81 ? 11.099 -2.372 -11.790 1.00 87.81 81 CYS A CA 1
ATOM 637 C C . CYS A 1 81 ? 10.038 -1.688 -12.636 1.00 87.81 81 CYS A C 1
ATOM 639 O O . CYS A 1 81 ? 9.414 -2.363 -13.447 1.00 87.81 81 CYS A O 1
ATOM 641 N N . PHE A 1 82 ? 9.883 -0.377 -12.495 1.00 86.69 82 PHE A N 1
ATOM 642 C CA . PHE A 1 82 ? 9.131 0.467 -13.418 1.00 86.69 82 PHE A CA 1
ATOM 643 C C . PHE A 1 82 ? 9.900 1.767 -13.621 1.00 86.69 82 PHE A C 1
ATOM 645 O O . PHE A 1 82 ? 10.335 2.376 -12.644 1.00 86.69 82 PHE A O 1
ATOM 652 N N . GLU A 1 83 ? 10.145 2.143 -14.874 1.00 87.50 83 GLU A N 1
ATOM 653 C CA . GLU A 1 83 ? 10.864 3.376 -15.234 1.00 87.50 83 GLU A CA 1
ATOM 654 C C . GLU A 1 83 ? 12.239 3.514 -14.537 1.00 87.50 83 GLU A C 1
ATOM 656 O O . GLU A 1 83 ? 12.705 4.605 -14.217 1.00 87.50 83 GLU A O 1
ATOM 661 N N . GLY A 1 84 ? 12.920 2.387 -14.288 1.00 88.75 84 GLY A N 1
ATOM 662 C CA . GLY A 1 84 ? 14.226 2.360 -13.612 1.00 88.75 84 GLY A CA 1
ATOM 663 C C . GLY A 1 84 ? 14.170 2.473 -12.086 1.00 88.75 84 GLY A C 1
ATOM 664 O O . GLY A 1 84 ? 15.218 2.487 -11.439 1.00 88.75 84 GLY A O 1
ATOM 665 N N . GLN A 1 85 ? 12.979 2.505 -11.487 1.00 89.19 85 GLN A N 1
ATOM 666 C CA . GLN A 1 85 ? 12.779 2.466 -10.040 1.00 89.19 85 GLN A CA 1
ATOM 667 C C . GLN A 1 85 ? 12.214 1.116 -9.615 1.00 89.19 85 GLN A C 1
ATOM 669 O O . GLN A 1 85 ? 11.369 0.539 -10.291 1.00 89.19 85 GLN A O 1
ATOM 674 N N . CYS A 1 86 ? 12.661 0.599 -8.474 1.00 87.19 86 CYS A N 1
ATOM 675 C CA . CYS A 1 86 ? 12.101 -0.629 -7.924 1.00 87.19 86 CYS A CA 1
ATOM 676 C C . CYS A 1 86 ? 10.989 -0.308 -6.927 1.00 87.19 86 CYS A C 1
ATOM 678 O O . CYS A 1 86 ? 11.215 0.307 -5.883 1.00 87.19 86 CYS A O 1
ATOM 680 N N . TYR A 1 87 ? 9.791 -0.788 -7.230 1.00 86.94 87 TYR A N 1
ATOM 681 C CA . TYR A 1 87 ? 8.610 -0.609 -6.405 1.00 86.94 87 TYR A CA 1
ATOM 682 C C . TYR A 1 87 ? 8.486 -1.787 -5.443 1.00 86.94 87 TYR A C 1
ATOM 684 O O . TYR A 1 87 ? 8.127 -2.902 -5.829 1.00 86.94 87 TYR A O 1
ATOM 692 N N . ARG A 1 88 ? 8.827 -1.535 -4.176 1.00 88.00 88 ARG A N 1
ATOM 693 C CA . ARG A 1 88 ? 8.795 -2.523 -3.089 1.00 88.00 88 ARG A CA 1
ATOM 694 C C . ARG A 1 88 ? 7.386 -3.085 -2.915 1.00 88.00 88 ARG A C 1
ATOM 696 O O . ARG A 1 88 ? 6.415 -2.338 -2.923 1.00 88.00 88 ARG A O 1
ATOM 703 N N . GLY A 1 89 ? 7.277 -4.399 -2.755 1.00 84.81 89 GLY A N 1
ATOM 704 C CA . GLY A 1 89 ? 5.998 -5.087 -2.578 1.00 84.81 89 GLY A CA 1
ATOM 705 C C . GLY A 1 89 ? 5.165 -5.239 -3.854 1.00 84.81 89 GLY A C 1
ATOM 706 O O . GLY A 1 89 ? 4.146 -5.927 -3.808 1.00 84.81 89 GLY A O 1
ATOM 707 N N . ALA A 1 90 ? 5.583 -4.654 -4.984 1.00 87.25 90 ALA A N 1
ATOM 708 C CA . ALA A 1 90 ? 4.960 -4.923 -6.273 1.00 87.25 90 ALA A CA 1
ATOM 709 C C . ALA A 1 90 ? 5.292 -6.354 -6.714 1.00 87.25 90 ALA A C 1
ATOM 711 O O . ALA A 1 90 ? 6.433 -6.810 -6.636 1.00 87.25 90 ALA A O 1
ATOM 712 N N . THR A 1 91 ? 4.278 -7.064 -7.182 1.00 85.25 91 THR A N 1
ATOM 713 C CA . THR A 1 91 ? 4.334 -8.470 -7.590 1.00 85.25 91 THR A CA 1
ATOM 714 C C . THR A 1 91 ? 3.994 -8.650 -9.065 1.00 85.25 91 THR A C 1
ATOM 716 O O . THR A 1 91 ? 4.541 -9.552 -9.709 1.00 85.25 91 THR A O 1
ATOM 719 N N . ARG A 1 92 ? 3.166 -7.761 -9.620 1.00 78.12 92 ARG A N 1
ATOM 720 C CA . ARG A 1 92 ? 2.629 -7.816 -10.977 1.00 78.12 92 ARG A CA 1
ATOM 721 C C . ARG A 1 92 ? 3.304 -6.776 -11.878 1.00 78.12 92 ARG A C 1
ATOM 723 O O . ARG A 1 92 ? 3.705 -5.720 -11.393 1.00 78.12 92 ARG A O 1
ATOM 730 N N . PRO A 1 93 ? 3.459 -7.058 -13.182 1.00 68.75 93 PRO A N 1
ATOM 731 C CA . PRO A 1 93 ? 3.782 -6.030 -14.170 1.00 68.75 93 PRO A CA 1
ATOM 732 C C . PRO A 1 93 ? 2.611 -5.038 -14.306 1.00 68.75 93 PRO A C 1
ATOM 734 O O . PRO A 1 93 ? 1.487 -5.371 -13.917 1.00 68.75 93 PRO A O 1
ATOM 737 N N . PRO A 1 94 ? 2.828 -3.841 -14.884 1.00 65.06 94 PRO A N 1
ATOM 738 C CA . PRO A 1 94 ? 1.762 -2.872 -15.034 1.00 65.06 94 PRO A CA 1
ATOM 739 C C . PRO A 1 94 ? 0.754 -3.451 -16.033 1.00 65.06 94 PRO A C 1
ATOM 741 O O . PRO A 1 94 ? 1.143 -3.919 -17.111 1.00 65.06 94 PRO A O 1
ATOM 744 N N . PRO A 1 95 ? -0.544 -3.443 -15.721 1.00 66.44 95 PRO A N 1
ATOM 745 C CA . PRO A 1 95 ? -1.530 -3.894 -16.681 1.00 66.44 95 PRO A CA 1
ATOM 746 C C . PRO A 1 95 ? -1.512 -2.980 -17.906 1.00 66.44 95 PRO A C 1
ATOM 748 O O . PRO A 1 95 ? -1.476 -1.752 -17.797 1.00 66.44 95 PRO A O 1
ATOM 751 N N . LYS A 1 96 ? -1.568 -3.584 -19.095 1.00 62.41 96 LYS A N 1
ATOM 752 C CA . LYS A 1 96 ? -1.713 -2.855 -20.357 1.00 62.41 96 LYS A CA 1
ATOM 753 C C . LYS A 1 96 ? -3.126 -2.247 -20.416 1.00 62.41 96 LYS A C 1
ATOM 755 O O . LYS A 1 96 ? -4.064 -2.940 -20.774 1.00 62.41 96 LYS A O 1
ATOM 760 N N . LYS A 1 97 ? -3.243 -0.979 -19.996 1.00 59.44 97 LYS A N 1
ATOM 761 C CA . LYS A 1 97 ? -4.294 0.039 -20.249 1.00 59.44 97 LYS A CA 1
ATOM 762 C C . LYS A 1 97 ? -5.772 -0.421 -20.368 1.00 59.44 97 LYS A C 1
ATOM 764 O O . LYS A 1 97 ? -6.170 -1.144 -21.271 1.00 59.44 97 LYS A O 1
ATOM 769 N N . HIS A 1 98 ? -6.606 0.038 -19.426 1.00 65.38 98 HIS A N 1
ATOM 770 C CA . HIS A 1 98 ? -7.593 1.140 -19.556 1.00 65.38 98 HIS A CA 1
ATOM 771 C C . HIS A 1 98 ? -8.971 0.724 -20.089 1.00 65.38 98 HIS A C 1
ATOM 773 O O . HIS A 1 98 ? -9.341 0.992 -21.227 1.00 65.38 98 HIS A O 1
ATOM 779 N N . CYS A 1 99 ? -9.759 0.117 -19.211 1.00 73.38 99 CYS A N 1
ATOM 780 C CA . CYS A 1 99 ? -11.195 0.373 -19.183 1.00 73.38 99 CYS A CA 1
ATOM 781 C C . CYS A 1 99 ? -11.464 1.487 -18.154 1.00 73.38 99 CYS A C 1
ATOM 783 O O . CYS A 1 99 ? -10.584 1.809 -17.350 1.00 73.38 99 CYS A O 1
ATOM 785 N N . ASN A 1 100 ? -12.642 2.110 -18.195 1.00 79.25 100 ASN A N 1
ATOM 786 C CA . ASN A 1 100 ? -12.995 3.146 -17.224 1.00 79.25 100 ASN A CA 1
ATOM 787 C C . ASN A 1 100 ? -13.058 2.541 -15.818 1.00 79.25 100 ASN A C 1
ATOM 789 O O . ASN A 1 100 ? -13.716 1.520 -15.603 1.00 79.25 100 ASN A O 1
ATOM 793 N N . HIS A 1 101 ? -12.368 3.162 -14.858 1.00 78.38 101 HIS A N 1
ATOM 794 C CA . HIS A 1 101 ? -12.322 2.612 -13.512 1.00 78.38 101 HIS A CA 1
ATOM 795 C C . HIS A 1 101 ? -13.645 2.837 -12.773 1.00 78.38 101 HIS A C 1
ATOM 797 O O . HIS A 1 101 ? -14.181 3.945 -12.779 1.00 78.38 101 HIS A O 1
ATOM 803 N N . PRO A 1 102 ? -14.155 1.834 -12.042 1.00 78.69 102 PRO A N 1
ATOM 804 C CA . PRO A 1 102 ? -15.398 1.968 -11.296 1.00 78.69 102 PRO A CA 1
ATOM 805 C C . PRO A 1 102 ? -15.209 2.666 -9.942 1.00 78.69 102 PRO A C 1
ATOM 807 O O . PRO A 1 102 ? -16.168 2.753 -9.179 1.00 78.69 102 PRO A O 1
ATOM 810 N N . TYR A 1 103 ? -13.994 3.112 -9.584 1.00 78.88 103 TYR A N 1
ATOM 811 C CA . TYR A 1 103 ? -13.750 3.713 -8.269 1.00 78.88 103 TYR A CA 1
ATOM 812 C C . TYR A 1 103 ? -14.507 5.028 -8.115 1.00 78.88 103 TYR A C 1
ATOM 814 O O . TYR A 1 103 ? -14.242 5.989 -8.831 1.00 78.88 103 TYR A O 1
ATOM 822 N N . LYS A 1 104 ? -15.428 5.057 -7.151 1.00 78.62 104 LYS A N 1
ATOM 823 C CA . LYS A 1 104 ? -16.250 6.226 -6.809 1.00 78.62 104 LYS A CA 1
ATOM 824 C C . LYS A 1 104 ? -15.795 6.909 -5.512 1.00 78.62 104 LYS A C 1
ATOM 826 O O . LYS A 1 104 ? -16.584 7.628 -4.912 1.00 78.62 104 LYS A O 1
ATOM 831 N N . GLY A 1 105 ? -14.581 6.625 -5.028 1.00 78.06 105 GLY A N 1
ATOM 832 C CA . GLY A 1 105 ? -14.071 7.183 -3.766 1.00 78.06 105 GLY A CA 1
ATOM 833 C C . GLY A 1 105 ? -14.712 6.610 -2.497 1.00 78.06 105 GLY A C 1
ATOM 834 O O . GLY A 1 105 ? -14.519 7.152 -1.417 1.00 78.06 105 GLY A O 1
ATOM 835 N N . LYS A 1 106 ? -15.503 5.532 -2.598 1.00 87.00 106 LYS A N 1
ATOM 836 C CA . LYS A 1 106 ? -16.153 4.915 -1.435 1.00 87.00 106 LYS A CA 1
ATOM 837 C C . LYS A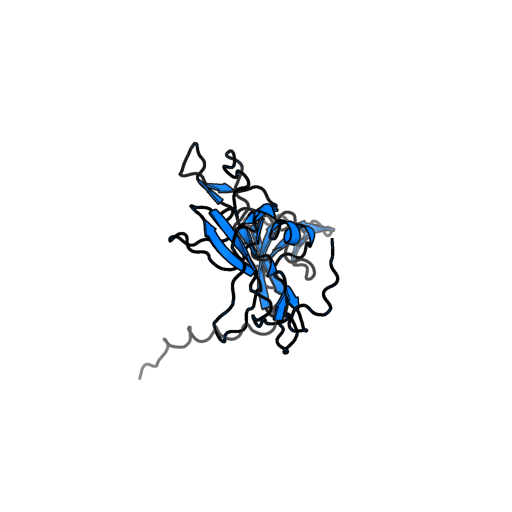 1 106 ? -15.300 3.787 -0.870 1.00 87.00 106 LYS A C 1
ATOM 839 O O . LYS A 1 106 ? -15.200 2.731 -1.492 1.00 87.00 106 LYS A O 1
ATOM 844 N N . GLY A 1 107 ? -14.752 4.009 0.326 1.00 92.19 107 GLY A N 1
ATOM 845 C CA . GLY A 1 107 ? -13.914 3.026 1.015 1.00 92.19 107 GLY A CA 1
ATOM 846 C C . GLY A 1 107 ? -12.632 2.700 0.248 1.00 92.19 107 GLY A C 1
ATOM 847 O O . GLY A 1 107 ? -12.368 3.244 -0.819 1.00 92.19 107 GLY A O 1
ATOM 848 N N . TYR A 1 108 ? -11.830 1.786 0.782 1.00 95.31 108 TYR A N 1
ATOM 849 C CA . TYR A 1 108 ? -10.621 1.332 0.101 1.00 95.31 108 TYR A CA 1
ATOM 850 C C . TYR A 1 108 ? -10.938 0.505 -1.149 1.00 95.31 108 TYR A C 1
ATOM 852 O O . TYR A 1 108 ? -11.778 -0.398 -1.117 1.00 95.31 108 TYR A O 1
ATOM 860 N N . ALA A 1 109 ? -10.198 0.748 -2.232 1.00 93.38 109 ALA A N 1
ATOM 861 C CA . ALA A 1 109 ? -10.272 -0.074 -3.432 1.00 93.38 109 ALA A CA 1
ATOM 862 C C . ALA A 1 109 ? -9.748 -1.504 -3.163 1.00 93.38 109 ALA A C 1
ATOM 864 O O . ALA A 1 109 ? -8.629 -1.661 -2.658 1.00 93.38 109 ALA A O 1
ATOM 865 N N . PRO A 1 110 ? -10.491 -2.563 -3.528 1.00 91.44 110 PRO A N 1
ATOM 866 C CA . PRO A 1 110 ? -10.031 -3.932 -3.333 1.00 91.44 110 PRO A CA 1
ATOM 867 C C . PRO A 1 110 ? -8.946 -4.292 -4.355 1.00 91.44 110 PRO A C 1
ATOM 869 O O . PRO A 1 110 ? -9.131 -4.124 -5.559 1.00 91.44 110 PRO A O 1
ATOM 872 N N . ASN A 1 111 ? -7.811 -4.816 -3.885 1.00 89.75 111 ASN A N 1
ATOM 873 C CA . ASN A 1 111 ? -6.768 -5.475 -4.694 1.00 89.75 111 ASN A CA 1
ATOM 874 C C . ASN A 1 111 ? -6.135 -4.678 -5.852 1.00 89.75 111 ASN A C 1
ATOM 876 O O . ASN A 1 111 ? -5.336 -5.240 -6.598 1.00 89.75 111 ASN A O 1
ATOM 880 N N . CYS A 1 112 ? -6.443 -3.388 -6.006 1.00 90.69 112 CYS A N 1
ATOM 881 C CA . CYS A 1 112 ? -5.943 -2.526 -7.084 1.00 90.69 112 CYS A CA 1
ATOM 882 C C . CYS A 1 112 ? -6.297 -2.964 -8.515 1.00 90.69 112 CYS A C 1
ATOM 884 O O . CYS A 1 112 ? -5.759 -2.434 -9.494 1.00 90.69 112 CYS A O 1
ATOM 886 N N . GLN A 1 113 ? -7.249 -3.885 -8.637 1.00 89.00 113 GLN A N 1
ATOM 887 C CA . GLN A 1 113 ? -7.706 -4.467 -9.889 1.00 89.00 113 GLN A CA 1
ATOM 888 C C . GLN A 1 113 ? -9.225 -4.576 -9.890 1.00 89.00 113 GLN A C 1
ATOM 890 O O . GLN A 1 113 ? -9.843 -4.782 -8.848 1.00 89.00 113 GLN A O 1
ATOM 895 N N . TYR A 1 114 ? -9.824 -4.449 -11.066 1.00 86.06 114 TYR A N 1
ATOM 896 C CA . TYR A 1 114 ? -11.261 -4.614 -11.248 1.00 86.06 114 TYR A CA 1
ATOM 897 C C . TYR A 1 114 ? -11.552 -5.276 -12.596 1.00 86.06 114 TYR A C 1
ATOM 899 O O . TYR A 1 114 ? -10.820 -5.040 -13.560 1.00 86.06 114 TYR A O 1
ATOM 907 N N . PRO A 1 115 ? -12.615 -6.091 -12.697 1.00 85.56 115 PRO A N 1
ATOM 908 C CA . PRO A 1 115 ? -13.076 -6.580 -13.988 1.00 85.56 115 PRO A CA 1
ATOM 909 C C . PRO A 1 115 ? -13.577 -5.398 -14.822 1.00 85.56 115 PRO A C 1
ATOM 911 O O . PRO A 1 115 ? -14.307 -4.542 -14.313 1.00 85.56 115 PRO A O 1
ATOM 914 N N . CYS A 1 116 ? -13.184 -5.332 -16.092 1.00 84.81 116 CYS A N 1
ATOM 915 C CA . CYS A 1 116 ? -13.657 -4.279 -16.979 1.00 84.81 116 CYS A CA 1
ATOM 916 C C . CYS A 1 116 ? -15.182 -4.382 -17.166 1.00 84.81 116 CYS A C 1
ATOM 918 O O . CYS A 1 116 ? -15.692 -5.493 -17.332 1.00 84.81 116 CYS A O 1
ATOM 920 N N . PRO A 1 117 ? -15.918 -3.251 -17.172 1.00 82.81 117 PRO A N 1
ATOM 921 C CA . PRO A 1 117 ? -17.371 -3.265 -17.352 1.00 82.81 117 PRO A CA 1
ATOM 922 C C . PRO A 1 117 ? -17.811 -3.928 -18.663 1.00 82.81 117 PRO A C 1
ATOM 924 O O . PRO A 1 117 ? -18.762 -4.706 -18.661 1.00 82.81 117 PRO A O 1
ATOM 927 N N . ASP A 1 118 ? -17.080 -3.658 -19.747 1.00 83.06 118 ASP A N 1
ATOM 928 C CA . ASP A 1 118 ? -17.423 -4.115 -21.100 1.00 83.06 118 ASP A CA 1
ATOM 929 C C . ASP A 1 118 ? -16.993 -5.564 -21.374 1.00 83.06 118 ASP A C 1
ATOM 931 O O . ASP A 1 118 ? -17.507 -6.213 -22.280 1.00 83.06 118 ASP A O 1
ATOM 935 N N . ASP A 1 119 ? -16.039 -6.085 -20.599 1.00 83.06 119 ASP A N 1
ATOM 936 C CA . ASP A 1 119 ? -15.530 -7.446 -20.748 1.00 83.06 119 ASP A CA 1
ATOM 937 C C . ASP A 1 119 ? -14.953 -7.947 -19.421 1.00 83.06 119 ASP A C 1
ATOM 939 O O . ASP A 1 119 ? -13.849 -7.580 -19.016 1.00 83.06 119 ASP A O 1
ATOM 943 N N . LYS A 1 120 ? -15.683 -8.852 -18.763 1.00 80.31 120 LYS A N 1
ATOM 944 C CA . LYS A 1 120 ? -15.279 -9.440 -17.478 1.00 80.31 120 LYS A CA 1
ATOM 945 C C . LYS A 1 120 ? -14.017 -10.308 -17.569 1.00 80.31 120 LYS A C 1
ATOM 947 O O . LYS A 1 120 ? -13.457 -10.639 -16.528 1.00 80.31 120 LYS A O 1
ATOM 952 N N . ARG A 1 121 ? -13.574 -10.696 -18.774 1.00 82.19 121 ARG A N 1
ATOM 953 C CA . ARG A 1 121 ? -12.305 -11.417 -18.990 1.00 82.19 121 ARG A CA 1
ATOM 954 C C . ARG A 1 121 ? -11.106 -10.477 -18.966 1.00 82.19 121 ARG A C 1
ATOM 956 O O . ARG A 1 121 ? -9.977 -10.927 -18.781 1.00 82.19 121 ARG A O 1
ATOM 963 N N . ARG A 1 122 ? -11.340 -9.176 -19.145 1.00 83.31 122 ARG A N 1
ATOM 964 C CA . ARG A 1 122 ? -10.319 -8.140 -19.026 1.00 83.31 122 ARG A CA 1
ATOM 965 C C . ARG A 1 122 ? -10.303 -7.591 -17.609 1.00 83.31 122 ARG A C 1
ATOM 967 O O . ARG A 1 122 ? -11.340 -7.302 -17.016 1.00 83.31 122 ARG A O 1
ATOM 974 N N . THR A 1 123 ? -9.098 -7.370 -17.105 1.00 83.62 123 THR A N 1
ATOM 975 C CA . THR A 1 123 ? -8.874 -6.751 -15.800 1.00 83.62 123 THR A CA 1
ATOM 976 C C . THR A 1 123 ? -8.242 -5.382 -16.004 1.00 83.62 123 THR A C 1
ATOM 978 O O . THR A 1 123 ? -7.195 -5.256 -16.640 1.00 83.62 123 THR A O 1
ATOM 981 N N . GLY A 1 124 ? -8.890 -4.352 -15.472 1.00 85.69 124 GLY A N 1
ATOM 982 C CA . GLY A 1 124 ? -8.332 -3.016 -15.336 1.00 85.69 124 GLY A CA 1
ATOM 983 C C . GLY A 1 124 ? -7.624 -2.842 -13.995 1.00 85.69 124 GLY A C 1
ATOM 984 O O . GLY A 1 124 ? -7.772 -3.652 -13.078 1.00 85.69 124 GLY A O 1
ATOM 985 N N . SER A 1 125 ? -6.883 -1.745 -13.861 1.00 87.44 125 SER A N 1
ATOM 986 C CA . SER A 1 125 ? -6.313 -1.329 -12.579 1.00 87.44 125 SER A CA 1
ATOM 987 C C . SER A 1 125 ? -6.755 0.053 -12.190 1.00 87.44 125 SER A C 1
ATOM 989 O O . SER A 1 125 ? -6.951 0.929 -13.037 1.00 87.44 125 SER A O 1
ATOM 991 N N . TYR A 1 126 ? -6.938 0.221 -10.884 1.00 87.75 126 TYR A N 1
ATOM 992 C CA . TYR A 1 126 ? -7.236 1.523 -10.321 1.00 87.75 126 TYR A CA 1
ATOM 993 C C . TYR A 1 126 ? -6.045 2.466 -10.532 1.00 87.75 126 TYR A C 1
ATOM 995 O O . TYR A 1 126 ? -4.901 1.994 -10.572 1.00 87.75 126 TYR A O 1
ATOM 1003 N N . PRO A 1 127 ? -6.293 3.780 -10.681 1.00 86.62 127 PRO A N 1
ATOM 1004 C CA . PRO A 1 127 ? -5.229 4.759 -10.851 1.00 86.62 127 PRO A CA 1
ATOM 1005 C C . PRO A 1 127 ? -4.172 4.662 -9.749 1.00 86.62 127 PRO A C 1
ATOM 1007 O O . PRO A 1 127 ? -4.493 4.404 -8.582 1.00 86.62 127 PRO A O 1
ATOM 1010 N N . SER A 1 128 ? -2.911 4.903 -10.106 1.00 87.19 128 SER A N 1
ATOM 1011 C CA . SER A 1 128 ? -1.829 4.965 -9.125 1.00 87.19 128 SER A CA 1
ATOM 1012 C C . SER A 1 128 ? -2.124 6.013 -8.046 1.00 87.19 128 SER A C 1
ATOM 1014 O O . SER A 1 128 ? -2.604 7.106 -8.341 1.00 87.19 128 SER A O 1
ATOM 1016 N N . GLY A 1 129 ? -1.859 5.671 -6.786 1.00 89.06 129 GLY A N 1
ATOM 1017 C CA . GLY A 1 129 ? -2.170 6.505 -5.622 1.00 89.06 129 GLY A CA 1
ATOM 1018 C C . GLY A 1 129 ? -3.588 6.339 -5.066 1.00 89.06 129 GLY A C 1
ATOM 1019 O O . GLY A 1 129 ? -3.887 6.934 -4.034 1.00 89.06 129 GLY A O 1
ATOM 1020 N N . THR A 1 130 ? -4.448 5.530 -5.698 1.00 92.31 130 THR A N 1
ATOM 1021 C CA . THR A 1 130 ? -5.767 5.176 -5.143 1.00 92.31 130 THR A CA 1
ATOM 1022 C C . THR A 1 130 ? -5.595 4.408 -3.826 1.00 92.31 130 THR A C 1
ATOM 1024 O O . THR A 1 130 ? -4.906 3.385 -3.837 1.00 92.31 130 THR A O 1
ATOM 1027 N N . PRO A 1 131 ? -6.206 4.838 -2.708 1.00 95.19 131 PRO A N 1
ATOM 1028 C CA . PRO A 1 131 ? -6.177 4.086 -1.457 1.00 95.19 131 PRO A CA 1
ATOM 1029 C C . PRO A 1 131 ? -6.813 2.708 -1.623 1.00 95.19 131 PRO A C 1
ATOM 1031 O O . PRO A 1 131 ? -7.886 2.561 -2.210 1.00 95.19 131 PRO A O 1
ATOM 1034 N N . CYS A 1 132 ? -6.144 1.683 -1.113 1.00 95.00 132 CYS A N 1
ATOM 1035 C CA . CYS A 1 132 ? -6.510 0.299 -1.361 1.00 95.00 132 CYS A CA 1
ATOM 1036 C C . CYS A 1 132 ? -6.359 -0.580 -0.134 1.00 95.00 132 CYS A C 1
ATOM 1038 O O . CYS A 1 132 ? -5.674 -0.243 0.831 1.00 95.00 132 CYS A O 1
ATOM 1040 N N . ILE A 1 133 ? -6.976 -1.753 -0.213 1.00 95.06 133 ILE A N 1
ATOM 1041 C CA . ILE A 1 133 ? -6.801 -2.820 0.756 1.00 95.06 133 ILE A CA 1
ATOM 1042 C C . ILE A 1 133 ? -6.846 -4.163 0.027 1.00 95.06 133 ILE A C 1
ATOM 104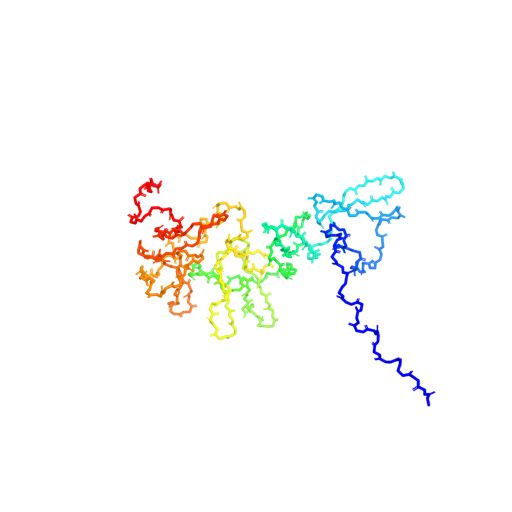4 O O . ILE A 1 133 ? -7.623 -4.343 -0.916 1.00 95.06 133 ILE A O 1
ATOM 1048 N N . LYS A 1 134 ? -5.981 -5.104 0.412 1.00 93.81 134 LYS A N 1
ATOM 1049 C CA . LYS A 1 134 ? -6.028 -6.448 -0.172 1.00 93.81 134 LYS A CA 1
ATOM 1050 C C . LYS A 1 134 ? -7.170 -7.234 0.455 1.00 93.81 134 LYS A C 1
ATOM 1052 O O . LYS A 1 134 ? -7.393 -7.145 1.663 1.00 93.81 134 LYS A O 1
ATOM 1057 N N . VAL A 1 135 ? -7.886 -7.987 -0.368 1.00 92.62 135 VAL A N 1
ATOM 1058 C CA . VAL A 1 135 ? -8.980 -8.865 0.052 1.00 92.62 135 VAL A CA 1
ATOM 1059 C C . VAL A 1 135 ? -8.828 -10.228 -0.615 1.00 92.62 135 VAL A C 1
ATOM 1061 O O . VAL A 1 135 ? -8.486 -10.306 -1.796 1.00 92.62 135 VAL A O 1
ATOM 1064 N N . ASN A 1 136 ? -9.077 -11.293 0.139 1.00 91.31 136 ASN A N 1
ATOM 1065 C CA . ASN A 1 136 ? -9.049 -12.664 -0.348 1.00 91.31 136 ASN A CA 1
ATOM 1066 C C . ASN A 1 136 ? -10.318 -13.001 -1.157 1.00 91.31 136 ASN A C 1
ATOM 1068 O O . ASN A 1 136 ? -11.216 -12.168 -1.322 1.00 91.31 136 ASN A O 1
ATOM 1072 N N . SER A 1 137 ? -10.409 -14.239 -1.647 1.00 88.25 137 SER A N 1
ATOM 1073 C CA . SER A 1 137 ? -11.573 -14.746 -2.392 1.00 88.25 137 SER A CA 1
ATOM 1074 C C . SER A 1 137 ? -12.885 -14.686 -1.606 1.00 88.25 137 SER A C 1
ATOM 1076 O O . SER A 1 137 ? -13.941 -14.507 -2.204 1.00 88.25 137 SER A O 1
ATOM 1078 N N . ASP A 1 138 ? -12.819 -14.777 -0.277 1.00 88.94 138 ASP A N 1
ATOM 1079 C CA . ASP A 1 138 ? -13.981 -14.720 0.619 1.00 88.94 138 ASP A CA 1
ATOM 1080 C C . ASP A 1 138 ? -14.399 -13.275 0.944 1.00 88.94 138 ASP A C 1
ATOM 1082 O O . ASP A 1 138 ? -15.263 -13.042 1.790 1.00 88.94 138 ASP A O 1
ATOM 1086 N N . GLY A 1 139 ? -13.743 -12.281 0.336 1.00 85.75 139 GLY A N 1
ATOM 1087 C CA . GLY A 1 139 ? -13.959 -10.864 0.620 1.00 85.75 139 GLY A CA 1
ATOM 1088 C C . GLY A 1 139 ? -13.369 -10.396 1.953 1.00 85.75 139 GLY A C 1
ATOM 1089 O O . GLY A 1 139 ? -13.606 -9.255 2.355 1.00 85.75 139 GLY A O 1
ATOM 1090 N N . LYS A 1 140 ? -12.588 -11.237 2.640 1.00 90.75 140 LYS A N 1
ATOM 1091 C CA . LYS A 1 140 ? -11.901 -10.888 3.887 1.00 90.75 140 LYS A CA 1
ATOM 1092 C C . LYS A 1 140 ? -10.606 -10.151 3.590 1.00 90.75 140 LYS A C 1
ATOM 1094 O O . LYS A 1 140 ? -9.867 -10.501 2.678 1.00 90.75 140 LYS A O 1
ATOM 1099 N N . ARG A 1 141 ? -10.298 -9.147 4.403 1.00 92.25 141 ARG A N 1
ATOM 1100 C CA . ARG A 1 141 ? -9.053 -8.382 4.309 1.00 92.25 141 ARG A CA 1
ATOM 1101 C C . ARG A 1 141 ? -7.809 -9.260 4.506 1.00 92.25 141 ARG A C 1
ATOM 1103 O O . ARG A 1 141 ? -7.728 -10.005 5.481 1.00 92.25 141 ARG A O 1
ATOM 1110 N N . GLU A 1 142 ? -6.792 -9.031 3.681 1.00 90.31 142 GLU A N 1
ATOM 1111 C CA . GLU A 1 142 ? -5.442 -9.579 3.822 1.00 90.31 142 GLU A CA 1
ATOM 1112 C C . GLU A 1 142 ? -4.430 -8.466 4.124 1.00 90.31 142 GLU A C 1
ATOM 1114 O O . GLU A 1 142 ? -3.975 -7.741 3.244 1.00 90.31 142 GLU A O 1
ATOM 1119 N N . GLY A 1 143 ? -4.045 -8.322 5.391 1.00 86.75 143 GLY A N 1
ATOM 1120 C CA . GLY A 1 143 ? -3.023 -7.347 5.777 1.00 86.75 143 GLY A CA 1
ATOM 1121 C C . GLY A 1 143 ? -3.477 -5.882 5.706 1.00 86.75 143 GLY A C 1
ATOM 1122 O O . GLY A 1 143 ? -4.667 -5.565 5.681 1.00 86.75 143 GLY A O 1
ATOM 1123 N N . ALA A 1 144 ? -2.511 -4.974 5.803 1.00 90.44 144 ALA A N 1
ATOM 1124 C CA . ALA A 1 144 ? -2.728 -3.536 5.947 1.00 90.44 144 ALA A CA 1
ATOM 1125 C C . ALA A 1 144 ? -3.226 -2.848 4.655 1.00 90.44 144 ALA A C 1
ATOM 1127 O O . ALA A 1 144 ? -2.986 -3.356 3.557 1.00 90.44 144 ALA A O 1
ATOM 1128 N N . PRO A 1 145 ? -3.891 -1.681 4.758 1.00 94.81 145 PRO A N 1
ATOM 1129 C CA . PRO A 1 145 ? -4.203 -0.849 3.608 1.00 94.81 145 PRO A CA 1
ATOM 1130 C C . PRO A 1 145 ? -2.935 -0.215 3.032 1.00 94.81 145 PRO A C 1
ATOM 1132 O O . PRO A 1 145 ? -1.845 -0.262 3.613 1.00 94.81 145 PRO A O 1
ATOM 1135 N N . GLY A 1 146 ? -3.090 0.388 1.866 1.00 95.56 146 GLY A N 1
ATOM 1136 C CA . GLY A 1 146 ? -1.988 0.905 1.085 1.00 95.56 146 GLY A CA 1
ATOM 1137 C C . GLY A 1 146 ? -2.448 1.806 -0.046 1.00 95.56 146 GLY A C 1
ATOM 1138 O O . GLY A 1 146 ? -3.575 2.302 -0.041 1.00 95.56 146 GLY A O 1
ATOM 1139 N N . VAL A 1 147 ? -1.586 1.974 -1.042 1.00 94.38 147 VAL A N 1
ATOM 1140 C CA . VAL A 1 147 ? -1.921 2.672 -2.288 1.00 94.38 147 VAL A CA 1
ATOM 1141 C C . VAL A 1 147 ? -1.729 1.770 -3.495 1.00 94.38 147 VAL A C 1
ATOM 1143 O O . VAL A 1 147 ? -0.824 0.933 -3.541 1.00 94.38 147 VAL A O 1
ATOM 1146 N N . CYS A 1 148 ? -2.579 1.955 -4.499 1.00 91.69 148 CYS A N 1
ATOM 1147 C CA . CYS A 1 148 ? -2.430 1.274 -5.767 1.00 91.69 148 CYS A CA 1
ATOM 1148 C C . CYS A 1 148 ? -1.201 1.767 -6.507 1.00 91.69 148 CYS A C 1
ATOM 1150 O O . CYS A 1 148 ? -1.022 2.968 -6.701 1.00 91.69 148 CYS A O 1
ATOM 1152 N N . ARG A 1 149 ? -0.378 0.827 -6.964 1.00 88.81 149 ARG A N 1
ATOM 1153 C CA . ARG A 1 149 ? 0.715 1.069 -7.901 1.00 88.81 149 ARG A CA 1
ATOM 1154 C C . ARG A 1 149 ? 0.782 -0.106 -8.863 1.00 88.81 149 ARG A C 1
ATOM 1156 O O . ARG A 1 149 ? 0.967 -1.242 -8.441 1.00 88.81 149 ARG A O 1
ATOM 1163 N N . ASN A 1 150 ? 0.590 0.168 -10.151 1.00 81.38 150 ASN A N 1
ATOM 1164 C CA . ASN A 1 150 ? 0.704 -0.830 -11.223 1.00 81.38 150 ASN A CA 1
ATOM 1165 C C . ASN A 1 150 ? -0.150 -2.092 -10.999 1.00 81.38 150 ASN A C 1
ATOM 1167 O O . ASN A 1 150 ? 0.266 -3.204 -11.301 1.00 81.38 150 ASN A O 1
ATOM 1171 N N . GLY A 1 151 ? -1.362 -1.910 -10.466 1.00 86.62 151 GLY A N 1
ATOM 1172 C CA . GLY A 1 151 ? -2.300 -3.003 -10.205 1.00 86.62 151 GLY A CA 1
ATOM 1173 C C . GLY A 1 151 ? -2.043 -3.790 -8.922 1.00 86.62 151 GLY A C 1
ATOM 1174 O O . GLY A 1 151 ? -2.774 -4.737 -8.651 1.00 86.62 151 GLY A O 1
ATOM 1175 N N . ASP A 1 152 ? -1.070 -3.386 -8.108 1.00 90.88 152 ASP A N 1
ATOM 1176 C CA . ASP A 1 152 ? -0.848 -3.940 -6.779 1.00 90.88 152 ASP A CA 1
ATOM 1177 C C . ASP A 1 152 ? -1.161 -2.932 -5.684 1.00 90.88 152 ASP A C 1
ATOM 1179 O O . ASP A 1 152 ? -0.917 -1.734 -5.822 1.00 90.88 152 ASP A O 1
ATOM 1183 N N . CYS A 1 153 ? -1.685 -3.443 -4.572 1.00 93.00 153 CYS A N 1
ATOM 1184 C CA . CYS A 1 153 ? -1.872 -2.660 -3.362 1.00 93.00 153 CYS A CA 1
ATOM 1185 C C . CYS A 1 153 ? -0.589 -2.698 -2.526 1.00 93.00 153 CYS A C 1
ATOM 1187 O O . CYS A 1 153 ? -0.264 -3.730 -1.929 1.00 93.00 153 CYS A O 1
ATOM 1189 N N . ILE A 1 154 ? 0.153 -1.591 -2.516 1.00 92.75 154 ILE A N 1
ATOM 1190 C CA . ILE A 1 154 ? 1.405 -1.451 -1.767 1.00 92.75 154 ILE A CA 1
ATOM 1191 C C . ILE A 1 154 ? 1.075 -0.943 -0.372 1.00 92.75 154 ILE A C 1
ATOM 1193 O O . ILE A 1 154 ? 0.604 0.183 -0.223 1.00 92.75 154 ILE A O 1
ATOM 1197 N N . THR A 1 155 ? 1.289 -1.789 0.636 1.00 92.31 155 THR A N 1
ATOM 1198 C CA . THR A 1 155 ? 0.910 -1.516 2.027 1.00 92.31 155 THR A CA 1
ATOM 1199 C C . THR A 1 155 ? 1.635 -0.298 2.582 1.00 92.31 155 THR A C 1
ATOM 1201 O O . THR A 1 155 ? 2.784 -0.038 2.226 1.00 92.31 155 THR A O 1
ATOM 1204 N N . PHE A 1 156 ? 0.980 0.422 3.497 1.00 91.44 156 PHE A N 1
ATOM 1205 C CA . PHE A 1 156 ? 1.513 1.656 4.080 1.00 91.44 156 PHE A CA 1
ATOM 1206 C C . PHE A 1 156 ? 2.902 1.474 4.721 1.00 91.44 156 PHE A C 1
ATOM 1208 O O . PHE A 1 156 ? 3.715 2.388 4.698 1.00 91.44 156 PHE A O 1
ATOM 1215 N N . GLU A 1 157 ? 3.205 0.282 5.242 1.00 86.06 157 GLU A N 1
ATOM 1216 C CA . GLU A 1 157 ? 4.506 -0.065 5.832 1.00 86.06 157 GLU A CA 1
ATOM 1217 C C . GLU A 1 157 ? 5.677 0.005 4.836 1.00 86.06 157 GLU A C 1
ATOM 1219 O O . GLU A 1 157 ? 6.832 0.111 5.245 1.00 86.06 157 GLU A O 1
ATOM 1224 N N . LEU A 1 158 ? 5.387 -0.091 3.535 1.00 87.69 158 LEU A N 1
ATOM 1225 C CA . LEU A 1 158 ? 6.366 -0.051 2.448 1.00 87.69 158 LEU A CA 1
ATOM 1226 C C . LEU A 1 158 ? 6.382 1.297 1.714 1.00 87.69 158 LEU A C 1
ATOM 1228 O O . LEU A 1 158 ? 7.139 1.444 0.751 1.00 87.69 158 LEU A O 1
ATOM 1232 N N . LEU A 1 159 ? 5.547 2.255 2.130 1.00 87.50 159 LEU A N 1
ATOM 1233 C CA . LEU A 1 159 ? 5.482 3.582 1.527 1.00 87.50 159 LEU A CA 1
ATOM 1234 C C . LEU A 1 159 ? 6.500 4.506 2.188 1.00 87.50 159 LEU A C 1
ATOM 1236 O O . LEU A 1 159 ? 6.479 4.711 3.398 1.00 87.50 159 LEU A O 1
ATOM 1240 N N . ASP A 1 160 ? 7.362 5.096 1.364 1.00 81.19 160 ASP A N 1
ATOM 1241 C CA . ASP A 1 160 ? 8.337 6.095 1.807 1.00 81.19 160 ASP A CA 1
ATOM 1242 C C . ASP A 1 160 ? 7.762 7.535 1.734 1.00 81.19 160 ASP A C 1
ATOM 1244 O O . ASP A 1 160 ? 8.334 8.458 2.311 1.00 81.19 160 ASP A O 1
ATOM 1248 N N . ASP A 1 161 ? 6.627 7.749 1.045 1.00 84.69 161 ASP A N 1
ATOM 1249 C CA . ASP A 1 161 ? 6.010 9.071 0.842 1.00 84.69 161 ASP A CA 1
ATOM 1250 C C . ASP A 1 161 ? 4.921 9.375 1.888 1.00 84.69 161 ASP A C 1
ATOM 1252 O O . ASP A 1 161 ? 3.852 8.756 1.932 1.00 84.69 161 ASP A O 1
ATOM 1256 N N . GLN A 1 162 ? 5.159 10.407 2.701 1.00 85.50 162 GLN A N 1
ATOM 1257 C CA . GLN A 1 162 ? 4.214 10.878 3.711 1.00 85.50 162 GLN A CA 1
ATOM 1258 C C . GLN A 1 162 ? 2.875 11.350 3.119 1.00 85.50 162 GLN A C 1
ATOM 1260 O O . GLN A 1 162 ? 1.839 11.194 3.770 1.00 85.50 162 GLN A O 1
ATOM 1265 N N . LYS A 1 163 ? 2.858 11.891 1.895 1.00 88.56 163 LYS A N 1
ATOM 1266 C CA . LYS A 1 163 ? 1.614 12.300 1.223 1.00 88.56 163 LYS A CA 1
ATOM 1267 C C . LYS A 1 163 ? 0.754 11.094 0.871 1.00 88.56 163 LYS A C 1
ATOM 1269 O O . LYS A 1 163 ? -0.467 11.160 0.977 1.00 88.56 163 LYS A O 1
ATOM 1274 N N . GLU A 1 164 ? 1.366 9.983 0.474 1.00 90.31 164 GLU A N 1
ATOM 1275 C CA . GLU A 1 164 ? 0.628 8.743 0.236 1.00 90.31 164 GLU A CA 1
ATOM 1276 C C . GLU A 1 164 ? 0.091 8.160 1.539 1.00 90.31 164 GLU A C 1
ATOM 1278 O O . GLU A 1 164 ? -1.081 7.800 1.592 1.00 90.31 164 GLU A O 1
ATOM 1283 N N . LEU A 1 165 ? 0.887 8.158 2.613 1.00 89.06 165 LEU A N 1
ATOM 1284 C CA . LEU A 1 165 ? 0.415 7.751 3.941 1.00 89.06 165 LEU A CA 1
ATOM 1285 C C . LEU A 1 165 ? -0.810 8.564 4.391 1.00 89.06 165 LEU A C 1
ATOM 1287 O O . LEU A 1 165 ? -1.772 7.996 4.907 1.00 89.06 165 LEU A O 1
ATOM 1291 N N . GLN A 1 166 ? -0.811 9.879 4.153 1.00 90.31 166 GLN A N 1
ATOM 1292 C CA . GLN A 1 166 ? -1.964 10.742 4.436 1.00 90.31 166 GLN A CA 1
ATOM 1293 C C . GLN A 1 166 ? -3.201 10.376 3.606 1.00 90.31 166 GLN A C 1
ATOM 1295 O O . GLN A 1 166 ? -4.308 10.453 4.127 1.00 90.31 166 GLN A O 1
ATOM 1300 N N . LYS A 1 167 ? -3.033 9.947 2.348 1.00 91.31 167 LYS A N 1
ATOM 1301 C CA . LYS A 1 167 ? -4.146 9.461 1.513 1.00 91.31 167 LYS A CA 1
ATOM 1302 C C . LYS A 1 167 ? -4.700 8.127 2.008 1.00 91.31 167 LYS A C 1
ATOM 1304 O O . LYS A 1 167 ? -5.906 7.926 1.960 1.00 91.31 167 LYS A O 1
ATOM 1309 N N . VAL A 1 168 ? -3.841 7.218 2.482 1.00 94.38 168 VAL A N 1
ATOM 1310 C CA . VAL A 1 168 ? -4.286 5.929 3.042 1.00 94.38 168 VAL A CA 1
ATOM 1311 C C . VAL A 1 168 ? -5.152 6.151 4.279 1.00 94.38 168 VAL A C 1
ATOM 1313 O O . VAL A 1 168 ? -6.175 5.493 4.434 1.00 94.38 168 VAL A O 1
ATOM 1316 N N . PHE A 1 169 ? -4.771 7.087 5.144 1.00 93.38 169 PHE A N 1
ATOM 1317 C CA . PHE A 1 169 ? -5.477 7.381 6.393 1.00 93.38 169 PHE A CA 1
ATOM 1318 C C . PHE A 1 169 ? -6.180 8.745 6.353 1.00 93.38 169 PHE A C 1
ATOM 1320 O O . PHE A 1 169 ? -6.130 9.502 7.327 1.00 93.38 169 PHE A O 1
ATOM 1327 N N . SER A 1 170 ? -6.803 9.082 5.220 1.00 92.62 170 SER A N 1
ATOM 1328 C CA . SER A 1 170 ? -7.601 10.302 5.091 1.00 92.62 170 SER A CA 1
ATOM 1329 C C . SER A 1 170 ? -8.960 10.142 5.779 1.00 92.62 170 SER A C 1
ATOM 1331 O O . SER A 1 170 ? -9.523 9.050 5.880 1.00 92.62 170 SER A O 1
ATOM 1333 N N . GLN A 1 171 ? -9.522 11.261 6.241 1.00 91.56 171 GLN A N 1
ATOM 1334 C CA . GLN A 1 171 ? -10.752 11.270 7.038 1.00 91.56 171 GLN A CA 1
ATOM 1335 C C . GLN A 1 171 ? -11.959 10.644 6.312 1.00 91.56 171 GLN A C 1
ATOM 1337 O O . GLN A 1 171 ? -12.838 10.092 6.967 1.00 91.56 171 GLN A O 1
ATOM 1342 N N . GLU A 1 172 ? -11.985 10.670 4.976 1.00 91.69 172 GLU A N 1
ATOM 1343 C CA . GLU A 1 172 ? -13.041 10.049 4.159 1.00 91.69 172 GLU A CA 1
ATOM 1344 C C . GLU A 1 172 ? -13.132 8.520 4.349 1.00 91.69 172 GLU A C 1
ATOM 1346 O O . GLU A 1 172 ? -14.216 7.945 4.230 1.00 91.69 172 GLU A O 1
ATOM 1351 N N . TYR A 1 173 ? -12.022 7.858 4.705 1.00 93.25 173 TYR A N 1
ATOM 1352 C CA . TYR A 1 173 ? -11.993 6.417 4.973 1.00 93.25 173 TYR A CA 1
ATOM 1353 C C . TYR A 1 173 ? -12.151 6.082 6.463 1.00 93.25 173 TYR A C 1
ATOM 1355 O O . TYR A 1 173 ? -12.277 4.902 6.811 1.00 93.25 173 TYR A O 1
ATOM 1363 N N . LYS A 1 174 ? -12.189 7.090 7.348 1.00 94.38 174 LYS A N 1
ATOM 1364 C CA . LYS A 1 174 ? -12.370 6.912 8.793 1.00 94.38 174 LYS A CA 1
ATOM 1365 C C . LYS A 1 174 ? -13.844 6.744 9.144 1.00 94.38 174 LYS A C 1
ATOM 1367 O O . LYS A 1 174 ? -14.492 7.653 9.659 1.00 94.38 174 LYS A O 1
ATOM 1372 N N . ASN A 1 175 ? -14.382 5.568 8.855 1.00 94.50 175 ASN A N 1
ATOM 1373 C CA . ASN A 1 175 ? -15.800 5.282 9.064 1.00 94.50 175 ASN A CA 1
ATOM 1374 C C . ASN A 1 175 ? -16.038 4.198 10.124 1.00 94.50 175 ASN A C 1
ATOM 1376 O O . ASN A 1 175 ? -17.173 3.975 10.537 1.00 94.50 175 ASN A O 1
ATOM 1380 N N . CYS A 1 176 ? -15.002 3.504 10.587 1.00 93.62 176 CYS A N 1
ATOM 1381 C CA . CYS A 1 176 ? -15.157 2.551 11.679 1.00 93.62 176 CYS A CA 1
ATOM 1382 C C . CYS A 1 176 ? -15.197 3.288 13.022 1.00 93.62 176 CYS A C 1
ATOM 1384 O O . CYS A 1 176 ? -14.468 4.257 13.225 1.00 93.62 176 CYS A O 1
ATOM 1386 N N . THR A 1 177 ? -16.045 2.831 13.943 1.00 92.00 177 THR A N 1
ATOM 1387 C CA . THR A 1 177 ? -16.104 3.371 15.310 1.00 92.00 177 THR A CA 1
ATOM 1388 C C . THR A 1 177 ? -14.789 3.110 16.031 1.00 92.00 177 THR A C 1
ATOM 1390 O O . THR A 1 177 ? -14.177 2.073 15.827 1.00 92.00 177 THR A O 1
ATOM 1393 N N . ASP A 1 178 ? -14.314 3.990 16.900 1.00 89.31 178 ASP A N 1
ATOM 1394 C CA . ASP A 1 178 ? -13.124 3.631 17.676 1.00 89.31 178 ASP A CA 1
ATOM 1395 C C . ASP A 1 178 ? -13.451 2.439 18.596 1.00 89.31 178 ASP A C 1
ATOM 1397 O O . ASP A 1 178 ? -14.571 2.325 19.102 1.00 89.31 178 ASP A O 1
ATOM 1401 N N . LYS A 1 179 ? -12.508 1.502 18.754 1.00 87.50 179 LYS A N 1
ATOM 1402 C CA . LYS A 1 179 ? -12.732 0.284 19.549 1.00 87.50 179 LYS A CA 1
ATOM 1403 C C . LYS A 1 179 ? -11.584 -0.009 20.499 1.00 87.50 179 LYS A C 1
ATOM 1405 O O . LYS A 1 179 ? -10.437 0.354 20.249 1.00 87.50 179 LYS A O 1
ATOM 1410 N N . GLU A 1 180 ? -11.889 -0.709 21.580 1.00 82.44 180 GLU A N 1
ATOM 1411 C CA . GLU A 1 180 ? -10.871 -1.196 22.501 1.00 82.44 180 GLU A CA 1
ATOM 1412 C C . GLU A 1 180 ? -10.232 -2.485 21.985 1.00 82.44 180 GLU A C 1
ATOM 1414 O O . GLU A 1 180 ? -10.902 -3.367 21.437 1.00 82.44 180 GLU A O 1
ATOM 1419 N N . HIS A 1 181 ? -8.917 -2.606 22.149 1.00 80.25 181 HIS A N 1
ATOM 1420 C CA . HIS A 1 181 ? -8.233 -3.871 21.949 1.00 80.25 181 HIS A CA 1
ATOM 1421 C C . HIS A 1 181 ? -8.308 -4.698 23.234 1.00 80.25 181 HIS A C 1
ATOM 1423 O O . HIS A 1 181 ? -7.495 -4.541 24.137 1.00 80.25 181 HIS A O 1
ATOM 1429 N N . LEU A 1 182 ? -9.301 -5.583 23.312 1.00 75.44 182 LEU A N 1
ATOM 1430 C CA . LEU A 1 182 ? -9.556 -6.395 24.509 1.00 75.44 182 LEU A CA 1
ATOM 1431 C C . LEU A 1 182 ? -8.608 -7.597 24.656 1.00 75.44 182 LEU A C 1
ATOM 1433 O O . LEU A 1 182 ? -8.627 -8.279 25.679 1.00 75.44 182 LEU A O 1
ATOM 1437 N N . THR A 1 183 ? -7.793 -7.898 23.641 1.00 75.25 183 THR A N 1
ATOM 1438 C CA . THR A 1 183 ? -6.870 -9.039 23.699 1.00 75.25 183 THR A CA 1
ATOM 1439 C C . THR A 1 183 ? -5.523 -8.637 24.288 1.00 75.25 183 THR A C 1
ATOM 1441 O O . THR A 1 183 ? -5.098 -7.495 24.158 1.00 75.25 183 THR A O 1
ATOM 1444 N N . ARG A 1 184 ? -4.810 -9.593 24.898 1.00 70.06 184 ARG A N 1
ATOM 1445 C CA . ARG A 1 184 ? -3.469 -9.368 25.478 1.00 70.06 184 ARG A CA 1
ATOM 1446 C C . ARG A 1 184 ? -2.357 -9.192 24.433 1.00 70.06 184 ARG A C 1
ATOM 1448 O O . ARG A 1 184 ? -1.198 -9.027 24.805 1.00 70.06 184 ARG A O 1
ATOM 1455 N N . ASN A 1 185 ? -2.686 -9.266 23.145 1.00 81.12 185 ASN A N 1
ATOM 1456 C CA . ASN A 1 185 ? -1.710 -9.183 22.069 1.00 81.12 185 ASN A CA 1
ATOM 1457 C C . ASN A 1 185 ? -1.262 -7.738 21.844 1.00 81.12 185 ASN A C 1
ATOM 1459 O O . ASN A 1 185 ? -2.041 -6.796 21.942 1.00 81.12 185 ASN A O 1
ATOM 1463 N N . VAL A 1 186 ? 0.013 -7.575 21.508 1.00 84.06 186 VAL A N 1
ATOM 1464 C CA . VAL A 1 186 ? 0.572 -6.276 21.139 1.00 84.06 186 VAL A CA 1
ATOM 1465 C C . VAL A 1 186 ? 0.207 -5.980 19.687 1.00 84.06 186 VAL A C 1
ATOM 1467 O O . VAL A 1 186 ? 0.461 -6.792 18.798 1.00 84.06 186 VAL A O 1
ATOM 1470 N N . LEU A 1 187 ? -0.354 -4.802 19.432 1.00 86.94 187 LEU A N 1
ATOM 1471 C CA . LEU A 1 187 ? -0.708 -4.370 18.084 1.00 86.94 187 LEU A CA 1
ATOM 1472 C C . LEU A 1 187 ? 0.520 -3.911 17.289 1.00 86.94 187 LEU A C 1
ATOM 1474 O O . LEU A 1 187 ? 1.288 -3.065 17.740 1.00 86.94 187 LEU A O 1
ATOM 1478 N N . HIS A 1 188 ? 0.673 -4.396 16.060 1.00 83.88 188 HIS A N 1
ATOM 1479 C CA . HIS A 1 188 ? 1.650 -3.834 15.115 1.00 83.88 188 HIS A CA 1
ATOM 1480 C C . HIS A 1 188 ? 1.159 -2.529 14.465 1.00 83.88 188 HIS A C 1
ATOM 1482 O O . HIS A 1 188 ? 1.965 -1.712 14.032 1.00 83.88 188 HIS A O 1
ATOM 1488 N N . ASP A 1 189 ? -0.159 -2.324 14.436 1.00 85.75 189 ASP A N 1
ATOM 1489 C CA . ASP A 1 189 ? -0.839 -1.171 13.850 1.00 85.75 189 ASP A CA 1
ATOM 1490 C C . ASP A 1 189 ? -1.972 -0.725 14.787 1.00 85.75 189 ASP A C 1
ATOM 1492 O O . ASP A 1 189 ? -2.757 -1.542 15.270 1.00 85.75 189 ASP A O 1
ATOM 1496 N N . CYS A 1 190 ? -2.051 0.578 15.051 1.00 90.19 190 CYS A N 1
ATOM 1497 C CA . CYS A 1 190 ? -3.065 1.182 15.916 1.00 90.19 190 CYS A CA 1
ATOM 1498 C C . CYS A 1 190 ? -4.368 1.524 15.189 1.00 90.19 190 CYS A C 1
ATOM 1500 O O . CYS A 1 190 ? -5.287 2.090 15.790 1.00 90.19 190 CYS A O 1
ATOM 1502 N N . ASN A 1 191 ? -4.458 1.176 13.911 1.00 92.19 191 ASN A N 1
ATOM 1503 C CA . ASN A 1 191 ? -5.681 1.225 13.140 1.00 92.19 191 ASN A CA 1
ATOM 1504 C C . ASN A 1 191 ? -6.361 -0.144 13.138 1.00 92.19 191 ASN A C 1
ATOM 1506 O O . ASN A 1 191 ? -5.727 -1.200 13.170 1.00 92.19 191 ASN A O 1
ATOM 1510 N N . TRP A 1 192 ? -7.686 -0.123 13.094 1.00 91.94 192 TRP A N 1
ATOM 1511 C CA . TRP A 1 192 ? -8.497 -1.309 12.886 1.00 91.94 192 TRP A CA 1
ATOM 1512 C C . TRP A 1 192 ? -9.394 -1.107 11.676 1.00 91.94 192 TRP A C 1
ATOM 1514 O O . TRP A 1 192 ? -9.669 0.022 11.278 1.00 91.94 192 TRP A O 1
ATOM 1524 N N . TYR A 1 193 ? -9.852 -2.210 11.096 1.00 93.38 193 TYR A N 1
ATOM 1525 C CA . TYR A 1 193 ? -10.546 -2.195 9.816 1.00 93.38 193 TYR A CA 1
ATOM 1526 C C . TYR A 1 193 ? -11.905 -2.865 9.943 1.00 93.38 193 TYR A C 1
ATOM 1528 O O . TYR A 1 193 ? -12.022 -3.926 10.562 1.00 93.38 193 TYR A O 1
ATOM 1536 N N . CYS A 1 194 ? -12.914 -2.243 9.348 1.00 93.25 194 CYS A N 1
ATOM 1537 C CA . CYS A 1 194 ? -14.279 -2.742 9.308 1.00 93.25 194 CYS A CA 1
ATOM 1538 C C . CYS A 1 194 ? -14.806 -2.704 7.882 1.00 93.25 194 CYS A C 1
ATOM 1540 O O . CYS A 1 194 ? -14.386 -1.884 7.062 1.00 93.25 194 CYS A O 1
ATOM 1542 N N . GLN A 1 195 ? -15.763 -3.582 7.619 1.00 93.88 195 GLN A N 1
ATOM 1543 C CA . GLN A 1 195 ? -16.530 -3.575 6.391 1.00 93.88 195 GLN A CA 1
ATOM 1544 C C . GLN A 1 195 ? -17.899 -2.954 6.677 1.00 93.88 195 GLN A C 1
ATOM 1546 O O . GLN A 1 195 ? -18.560 -3.332 7.645 1.00 93.88 195 GLN A O 1
ATOM 1551 N N . LYS A 1 196 ? -18.322 -1.997 5.851 1.00 92.62 196 LYS A N 1
ATOM 1552 C CA . LYS A 1 196 ? -19.694 -1.476 5.839 1.00 92.62 196 LYS A CA 1
ATOM 1553 C C . LYS A 1 196 ? -20.246 -1.685 4.438 1.00 92.62 196 LYS A C 1
ATOM 1555 O O . LYS A 1 196 ? -19.730 -1.102 3.494 1.00 92.62 196 LYS A O 1
ATOM 1560 N N . GLY A 1 197 ? -21.263 -2.531 4.295 1.00 89.81 197 GLY A N 1
ATOM 1561 C CA . GLY A 1 197 ? -21.727 -2.944 2.972 1.00 89.81 197 GLY A CA 1
ATOM 1562 C C . GLY A 1 197 ? -20.649 -3.749 2.242 1.00 89.81 197 GLY A C 1
ATOM 1563 O O . GLY A 1 197 ? -20.223 -4.792 2.734 1.00 89.81 197 GLY A O 1
ATOM 1564 N N . LYS A 1 198 ? -20.205 -3.269 1.075 1.00 87.50 198 LYS A N 1
ATOM 1565 C CA . LYS A 1 198 ? -19.128 -3.908 0.294 1.00 87.50 198 LYS A CA 1
ATOM 1566 C C . LYS A 1 198 ? -17.789 -3.190 0.457 1.00 87.50 198 LYS A C 1
ATOM 1568 O O . LYS A 1 198 ? -16.770 -3.685 -0.019 1.00 87.50 198 LYS A O 1
ATOM 1573 N N . GLU A 1 199 ? -17.790 -2.045 1.127 1.00 92.25 199 GLU A N 1
ATOM 1574 C CA . GLU A 1 199 ? -16.648 -1.159 1.258 1.00 92.25 199 GLU A CA 1
ATOM 1575 C C . GLU A 1 199 ? -15.882 -1.386 2.568 1.00 92.25 199 GLU A C 1
ATOM 1577 O O . GLU A 1 199 ? -16.459 -1.661 3.625 1.00 92.25 199 GLU A O 1
ATOM 1582 N N . TRP A 1 200 ? -14.559 -1.240 2.494 1.00 94.94 200 TRP A N 1
ATOM 1583 C CA . TRP A 1 200 ? -13.661 -1.312 3.645 1.00 94.94 200 TRP A CA 1
ATOM 1584 C C . TRP A 1 200 ? -13.266 0.081 4.119 1.00 94.94 200 TRP A C 1
ATOM 1586 O O . TRP A 1 200 ? -12.978 0.967 3.315 1.00 94.94 200 TRP A O 1
ATOM 1596 N N . TYR A 1 201 ? -13.197 0.236 5.434 1.00 95.38 201 TYR A N 1
ATOM 1597 C CA . TYR A 1 201 ? -12.862 1.478 6.119 1.00 95.38 201 TYR A CA 1
ATOM 1598 C C . TYR A 1 201 ? -11.875 1.205 7.251 1.00 95.38 201 TYR A C 1
ATOM 1600 O O . TYR A 1 201 ? -11.645 0.049 7.624 1.00 95.38 201 TYR A O 1
ATOM 1608 N N . TYR A 1 202 ? -11.321 2.273 7.822 1.00 95.19 202 TYR A N 1
ATOM 1609 C CA . TYR A 1 202 ? -10.522 2.191 9.039 1.00 95.19 202 TYR A CA 1
ATOM 1610 C C . TYR A 1 202 ? -11.161 2.962 10.200 1.00 95.19 202 TYR A C 1
ATOM 1612 O O . TYR A 1 202 ? -12.053 3.796 10.028 1.00 95.19 202 TYR A O 1
ATOM 1620 N N . GLY A 1 203 ? -10.696 2.649 11.402 1.00 94.25 203 GLY A N 1
ATOM 1621 C CA . GLY A 1 203 ? -10.915 3.384 12.643 1.00 94.25 203 GLY A CA 1
ATOM 1622 C C . GLY A 1 203 ? -9.709 3.185 13.551 1.00 94.25 203 GLY A C 1
ATOM 1623 O O . GLY A 1 203 ? -8.730 2.545 13.155 1.00 94.25 203 GLY A O 1
ATOM 1624 N N . HIS A 1 204 ? -9.754 3.707 14.774 1.00 93.50 204 HIS A N 1
ATOM 1625 C CA . HIS A 1 204 ? -8.620 3.589 15.686 1.00 93.50 204 HIS A CA 1
ATOM 1626 C C . HIS A 1 204 ? -8.895 2.650 16.848 1.00 93.50 204 HIS A C 1
ATOM 1628 O O . HIS A 1 204 ? -10.014 2.539 17.355 1.00 93.50 204 HIS A O 1
ATOM 1634 N N . TYR A 1 205 ? -7.832 1.982 17.279 1.00 90.12 205 TYR A N 1
ATOM 1635 C CA . TYR A 1 205 ? -7.798 1.428 18.616 1.00 90.12 205 TYR A CA 1
ATOM 1636 C C . TYR A 1 205 ? -7.663 2.558 19.642 1.00 90.12 205 TYR A C 1
ATOM 1638 O O . TYR A 1 205 ? -6.975 3.557 19.402 1.00 90.12 205 TYR A O 1
ATOM 1646 N N . ASN A 1 206 ? -8.344 2.412 20.775 1.00 83.31 206 ASN A N 1
ATOM 1647 C CA . ASN A 1 206 ? -8.337 3.402 21.849 1.00 83.31 206 ASN A CA 1
ATOM 1648 C C . ASN A 1 206 ? -6.977 3.484 22.587 1.00 83.31 206 ASN A C 1
ATOM 1650 O O . ASN A 1 206 ? -6.080 2.658 22.399 1.00 83.31 206 ASN A O 1
ATOM 1654 N N . SER A 1 207 ? -6.859 4.467 23.486 1.00 73.00 207 SER A N 1
ATOM 1655 C CA . SER A 1 207 ? -5.656 4.768 24.284 1.00 73.00 207 SER A CA 1
ATOM 1656 C C . SER A 1 207 ? -5.208 3.693 25.272 1.00 73.00 207 SER A C 1
ATOM 1658 O O . SER A 1 207 ? -4.099 3.782 25.803 1.00 73.00 207 SER A O 1
ATOM 1660 N N . ASN A 1 208 ? -6.031 2.670 25.490 1.00 75.06 208 ASN A N 1
ATOM 1661 C CA . ASN A 1 208 ? -5.720 1.530 26.347 1.00 75.06 208 ASN A CA 1
ATOM 1662 C C . ASN A 1 208 ? -5.088 0.360 25.585 1.00 75.06 208 ASN A C 1
ATOM 1664 O O . ASN A 1 208 ? -4.678 -0.620 26.198 1.00 75.06 208 ASN A O 1
ATOM 1668 N N . SER A 1 209 ? -4.995 0.449 24.260 1.00 83.44 209 SER A N 1
ATOM 1669 C CA . SER A 1 209 ? -4.463 -0.632 23.437 1.00 83.44 209 SER A CA 1
ATOM 1670 C C . SER A 1 209 ? -2.938 -0.532 23.347 1.00 83.44 209 SER A C 1
ATOM 1672 O O . SER A 1 209 ? -2.405 0.531 23.020 1.00 83.44 209 SER A O 1
ATOM 1674 N N . THR A 1 210 ? -2.220 -1.621 23.634 1.00 87.81 210 THR A N 1
ATOM 1675 C CA . THR A 1 210 ? -0.752 -1.657 23.550 1.00 87.81 210 THR A CA 1
ATOM 1676 C C . THR A 1 210 ? -0.289 -1.938 22.125 1.00 87.81 210 THR A C 1
ATOM 1678 O O . THR A 1 210 ? -0.917 -2.689 21.380 1.00 87.81 210 THR A O 1
ATOM 1681 N N . CYS A 1 211 ? 0.829 -1.335 21.731 1.00 87.19 211 CYS A N 1
ATOM 1682 C CA . CYS A 1 211 ? 1.372 -1.460 20.383 1.00 87.19 211 CYS A CA 1
ATOM 1683 C C . CYS A 1 211 ? 2.892 -1.605 20.369 1.00 87.19 211 CYS A C 1
ATOM 1685 O O . CYS A 1 211 ? 3.585 -1.213 21.309 1.00 87.19 211 CYS A O 1
ATOM 1687 N N . GLN A 1 212 ? 3.426 -2.167 19.290 1.00 86.69 212 GLN A N 1
ATOM 1688 C CA . GLN A 1 212 ? 4.858 -2.304 19.086 1.00 86.69 212 GLN A CA 1
ATOM 1689 C C . GLN A 1 212 ? 5.402 -1.071 18.370 1.00 86.69 212 GLN A C 1
ATOM 1691 O O . GLN A 1 212 ? 4.943 -0.704 17.289 1.00 86.69 212 GLN A O 1
ATOM 1696 N N . ARG A 1 213 ? 6.423 -0.440 18.952 1.00 80.62 213 ARG A N 1
ATOM 1697 C CA . ARG A 1 213 ? 7.095 0.698 18.322 1.00 80.62 213 ARG A CA 1
ATOM 1698 C C . ARG A 1 213 ? 8.124 0.203 17.296 1.00 80.62 213 ARG A C 1
ATOM 1700 O O . ARG A 1 213 ? 8.962 -0.630 17.648 1.00 80.62 213 ARG A O 1
ATOM 1707 N N . PRO A 1 214 ? 8.122 0.717 16.052 1.00 68.12 214 PRO A N 1
ATOM 1708 C CA . PRO A 1 214 ? 9.125 0.340 15.059 1.00 68.12 214 PRO A CA 1
ATOM 1709 C C . PRO A 1 214 ? 10.549 0.603 15.568 1.00 68.12 214 PRO A C 1
ATOM 1711 O O . PRO A 1 214 ? 10.847 1.689 16.061 1.00 68.12 214 PRO A O 1
ATOM 1714 N N . GLY A 1 215 ? 11.427 -0.399 15.468 1.00 66.88 215 GLY A N 1
ATOM 1715 C CA . GLY A 1 215 ? 12.848 -0.277 15.823 1.00 66.88 215 GLY A CA 1
ATOM 1716 C C . GLY A 1 215 ? 13.166 -0.201 17.323 1.00 66.88 215 GLY A C 1
ATOM 1717 O O . GLY A 1 215 ? 14.336 -0.085 17.678 1.00 66.88 215 GLY A O 1
ATOM 1718 N N . ILE A 1 216 ? 12.169 -0.284 18.212 1.00 72.44 216 ILE A N 1
ATOM 1719 C CA . ILE A 1 216 ? 12.348 -0.168 19.666 1.00 72.44 216 ILE A CA 1
ATOM 1720 C C . ILE A 1 216 ? 11.725 -1.392 20.348 1.00 72.44 216 ILE A C 1
ATOM 1722 O O . ILE A 1 216 ? 10.602 -1.778 20.043 1.00 72.44 216 ILE A O 1
ATOM 1726 N N . ARG A 1 217 ? 12.447 -2.011 21.294 1.00 69.56 217 ARG A N 1
ATOM 1727 C CA . ARG A 1 217 ? 11.947 -3.189 22.037 1.00 69.56 217 ARG A CA 1
ATOM 1728 C C . ARG A 1 217 ? 10.808 -2.862 23.008 1.00 69.56 217 ARG A C 1
ATOM 1730 O O . ARG A 1 217 ? 10.049 -3.749 23.377 1.00 69.56 217 ARG A O 1
ATOM 1737 N N . ASN A 1 218 ? 10.688 -1.602 23.410 1.00 80.94 218 ASN A N 1
ATOM 1738 C CA . ASN A 1 218 ? 9.672 -1.155 24.354 1.00 80.94 218 ASN A CA 1
ATOM 1739 C C . ASN A 1 218 ? 8.309 -1.008 23.674 1.00 80.94 218 ASN A C 1
ATOM 1741 O O . ASN A 1 218 ? 8.193 -0.413 22.598 1.00 80.94 218 ASN A O 1
ATOM 1745 N N . LEU A 1 219 ? 7.281 -1.494 24.365 1.00 86.00 219 LEU A N 1
ATOM 1746 C CA . LEU A 1 219 ? 5.889 -1.313 23.981 1.00 86.00 219 LEU A CA 1
ATOM 1747 C C . LEU A 1 219 ? 5.478 0.161 24.080 1.00 86.00 219 LEU A C 1
ATOM 1749 O O . LEU A 1 219 ? 6.065 0.955 24.820 1.00 86.00 219 LEU A O 1
ATOM 1753 N N . GLY A 1 220 ? 4.465 0.511 23.302 1.00 88.25 220 GLY A N 1
ATOM 1754 C CA . GLY A 1 220 ? 3.769 1.783 23.344 1.00 88.25 220 GLY A CA 1
ATOM 1755 C C . GLY A 1 220 ? 2.267 1.598 23.534 1.00 88.25 220 GLY A C 1
ATOM 1756 O O . GLY A 1 220 ? 1.778 0.492 23.767 1.00 88.25 220 GLY A O 1
ATOM 1757 N N . TRP A 1 221 ? 1.546 2.701 23.389 1.00 88.19 221 TRP A N 1
ATOM 1758 C CA . TRP A 1 221 ? 0.099 2.808 23.484 1.00 88.19 221 TRP A CA 1
ATOM 1759 C C . TRP A 1 221 ? -0.453 3.440 22.216 1.00 88.19 221 TRP A C 1
ATOM 1761 O O . TRP A 1 221 ? 0.117 4.396 21.678 1.00 88.19 221 TRP A O 1
ATOM 1771 N N . CYS A 1 222 ? -1.566 2.910 21.730 1.00 88.25 222 CYS A N 1
ATOM 1772 C CA . CYS A 1 222 ? -2.238 3.463 20.574 1.00 88.25 222 CYS A CA 1
ATOM 1773 C C . CYS A 1 222 ? -2.860 4.807 20.905 1.00 88.25 222 CYS A C 1
ATOM 1775 O O . CYS A 1 222 ? -3.580 4.944 21.874 1.00 88.25 222 CYS A O 1
ATOM 1777 N N . CYS A 1 223 ? -2.622 5.817 20.085 1.00 87.00 223 CYS A N 1
ATOM 1778 C CA . CYS A 1 223 ? -3.327 7.076 20.185 1.00 87.00 223 CYS A CA 1
ATOM 1779 C C . CYS A 1 223 ? -3.635 7.607 18.794 1.00 87.00 223 CYS A C 1
ATOM 1781 O O . CYS A 1 223 ? -2.722 7.854 18.006 1.00 87.00 223 CYS A O 1
ATOM 1783 N N . LYS A 1 224 ? -4.930 7.777 18.490 1.00 84.38 224 LYS A N 1
ATOM 1784 C CA . LYS A 1 224 ? -5.411 8.308 17.202 1.00 84.38 224 LYS A CA 1
ATOM 1785 C C . LYS A 1 224 ? -4.737 7.624 15.998 1.00 84.38 224 LYS A C 1
ATOM 1787 O O . LYS A 1 224 ? -4.266 8.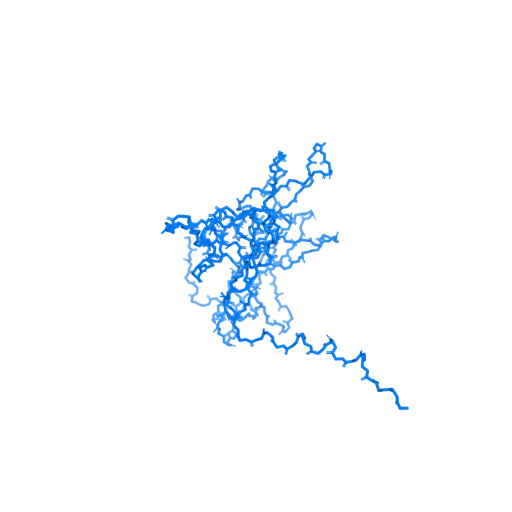286 15.078 1.00 84.38 224 LYS A O 1
ATOM 1792 N N . GLY A 1 225 ? -4.619 6.295 16.056 1.00 85.69 225 GLY A N 1
ATOM 1793 C CA . GLY A 1 225 ? -4.016 5.490 14.989 1.00 85.69 225 GLY A CA 1
ATOM 1794 C C . GLY A 1 225 ? -2.486 5.440 14.970 1.00 85.69 225 GLY A C 1
ATOM 1795 O O . GLY A 1 225 ? -1.923 4.824 14.071 1.00 85.69 225 GLY A O 1
ATOM 1796 N N . LYS A 1 226 ? -1.790 6.037 15.945 1.00 87.12 226 LYS A N 1
ATOM 1797 C CA . LYS A 1 226 ? -0.322 6.009 16.050 1.00 87.12 226 LYS A CA 1
ATOM 1798 C C . LYS A 1 226 ? 0.147 5.307 17.316 1.00 87.12 226 LYS A C 1
ATOM 1800 O O . LYS A 1 226 ? -0.504 5.397 18.350 1.00 87.12 226 LYS A O 1
ATOM 1805 N N . CYS A 1 227 ? 1.304 4.653 17.250 1.00 86.69 227 CYS A N 1
ATOM 1806 C CA . CYS A 1 227 ? 1.916 4.022 18.416 1.00 86.69 227 CYS A CA 1
ATOM 1807 C C . CYS A 1 227 ? 2.824 5.007 19.170 1.00 86.69 227 CYS A C 1
ATOM 1809 O O . CYS A 1 227 ? 3.872 5.413 18.662 1.00 86.69 227 CYS A O 1
ATOM 1811 N N . HIS A 1 228 ? 2.431 5.387 20.386 1.00 85.69 228 HIS A N 1
ATOM 1812 C CA . HIS A 1 228 ? 3.104 6.384 21.223 1.00 85.69 228 HIS A CA 1
ATOM 1813 C C . HIS A 1 228 ? 3.755 5.763 22.460 1.00 85.69 228 HIS A C 1
ATOM 1815 O O . HIS A 1 228 ? 3.366 4.697 22.910 1.00 85.69 228 HIS A O 1
ATOM 1821 N N . LYS A 1 229 ? 4.777 6.416 23.025 1.00 83.56 229 LYS A N 1
ATOM 1822 C CA . LYS A 1 229 ? 5.452 5.922 24.240 1.00 83.56 229 LYS A CA 1
ATOM 1823 C C . LYS A 1 229 ? 4.566 6.064 25.483 1.00 83.56 229 LYS A C 1
ATOM 1825 O O . LYS A 1 229 ? 4.566 5.186 26.338 1.00 83.56 229 LYS A O 1
ATOM 1830 N N . GLU A 1 230 ? 3.851 7.177 25.585 1.00 79.94 230 GLU A N 1
ATOM 1831 C CA . GLU A 1 230 ? 3.092 7.551 26.776 1.00 79.94 230 GLU A CA 1
ATOM 1832 C C . GLU A 1 230 ? 1.660 7.020 26.715 1.00 79.94 230 GLU A C 1
ATOM 1834 O O . GLU A 1 230 ? 1.008 7.044 25.668 1.00 79.94 230 GLU A O 1
ATOM 1839 N N . ARG A 1 231 ? 1.171 6.540 27.861 1.00 75.50 231 ARG A N 1
ATOM 1840 C CA . ARG A 1 231 ? -0.216 6.101 28.014 1.00 75.50 231 ARG A CA 1
ATOM 1841 C C . ARG A 1 231 ? -1.145 7.316 27.985 1.00 75.50 231 ARG A C 1
ATOM 1843 O O . ARG A 1 231 ? -0.781 8.394 28.442 1.00 75.50 231 ARG A O 1
ATOM 1850 N N . GLY A 1 232 ? -2.355 7.145 27.454 1.00 70.94 232 GLY A N 1
ATOM 1851 C CA . GLY A 1 232 ? -3.378 8.196 27.506 1.00 70.94 232 GLY A CA 1
ATOM 1852 C C . GLY A 1 232 ? -3.124 9.392 26.583 1.00 70.94 232 GLY A C 1
ATOM 1853 O O . GLY A 1 232 ? -3.709 10.446 26.801 1.00 70.94 232 GLY A O 1
ATOM 1854 N N . CYS A 1 233 ? -2.281 9.246 25.553 1.00 73.31 233 CYS A N 1
ATOM 1855 C CA . CYS A 1 233 ? -1.979 10.312 24.588 1.00 73.31 233 CYS A CA 1
ATOM 1856 C C . CYS A 1 233 ? -1.307 11.563 25.180 1.00 73.31 233 CYS A C 1
ATOM 1858 O O . CYS A 1 233 ? -1.251 12.593 24.497 1.00 73.31 233 CYS A O 1
ATOM 1860 N N . ALA A 1 234 ? -0.803 11.495 26.417 1.00 63.97 234 ALA A N 1
ATOM 1861 C CA . ALA A 1 234 ? -0.002 12.566 26.991 1.00 63.97 234 ALA A CA 1
ATOM 1862 C C . ALA A 1 234 ? 1.178 12.874 26.041 1.00 63.97 234 ALA A C 1
ATOM 1864 O O . ALA A 1 234 ? 1.747 11.979 25.414 1.00 63.97 234 ALA A O 1
ATOM 1865 N N . GLY A 1 235 ? 1.426 14.160 25.785 1.00 60.53 235 GLY A N 1
ATOM 1866 C CA . GLY A 1 235 ? 2.502 14.607 24.895 1.00 60.53 235 GLY A CA 1
ATOM 1867 C C . GLY A 1 235 ? 2.215 14.609 23.382 1.00 60.53 235 GLY A C 1
ATOM 1868 O O . GLY A 1 235 ? 3.052 15.105 22.623 1.00 60.53 235 GLY A O 1
ATOM 1869 N N . MET A 1 236 ? 1.056 14.142 22.889 1.00 59.62 236 MET A N 1
ATOM 1870 C CA . MET A 1 236 ? 0.710 14.355 21.472 1.00 59.62 236 MET A CA 1
ATOM 1871 C C . MET A 1 236 ? 0.375 15.829 21.209 1.00 59.62 236 MET A C 1
ATOM 1873 O O . MET A 1 236 ? -0.720 16.297 21.523 1.00 59.62 236 MET A O 1
ATOM 1877 N N . LYS A 1 237 ? 1.297 16.559 20.564 1.00 53.75 237 LYS A N 1
ATOM 1878 C CA . LYS A 1 237 ? 0.992 17.869 19.970 1.00 53.75 237 LYS A CA 1
ATOM 1879 C C . LYS A 1 237 ? -0.169 17.704 18.983 1.00 53.75 237 LYS A C 1
ATOM 1881 O O . LYS A 1 237 ? -0.117 16.847 18.098 1.00 53.75 237 LYS A O 1
ATOM 1886 N N . LYS A 1 238 ? -1.225 18.510 19.147 1.00 42.69 238 LYS A N 1
ATOM 1887 C CA . LYS A 1 238 ? -2.310 18.628 18.166 1.00 42.69 238 LYS A CA 1
ATO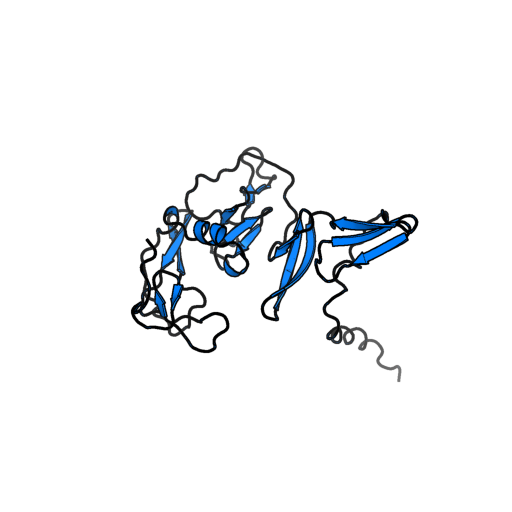M 1888 C C . LYS A 1 238 ? -1.696 19.184 16.878 1.00 42.69 238 LYS A C 1
ATOM 1890 O O . LYS A 1 238 ? -1.412 20.371 16.809 1.00 42.69 238 LYS A O 1
ATOM 1895 N N . PHE A 1 239 ? -1.451 18.329 15.893 1.00 43.06 239 PHE A N 1
ATOM 1896 C CA . PHE A 1 239 ? -1.279 18.795 14.522 1.00 43.06 239 PHE A CA 1
ATOM 1897 C C . PHE A 1 239 ? -2.687 18.968 13.955 1.00 43.06 239 PHE A C 1
ATOM 1899 O O . PHE A 1 239 ? -3.377 17.975 13.714 1.00 43.06 239 PHE A O 1
ATOM 1906 N N . SER A 1 240 ? -3.128 20.226 13.922 1.00 35.34 240 SER A N 1
ATOM 1907 C CA . SER A 1 240 ? -4.289 20.720 13.178 1.00 35.34 240 SER A CA 1
ATOM 1908 C C . SER A 1 240 ? -3.950 20.841 11.702 1.00 35.34 240 SER A C 1
ATOM 1910 O O . SER A 1 240 ? -2.857 21.395 11.438 1.00 35.34 240 SER A O 1
#

Organism: Rhipicephalus appendiculatus (NCBI:txid34631)

Secondary structure (DSSP, 8-state):
-----SSSSSSTTS---S-TTS-TTTT---SS-S-TT-EEE-SS-TTEEEEEETTEEEEEEPPTT-EEEEEETTEEEEEEEETTEEEET--SPPP---SPP---S-SBEETTEEE-SS-TTSEEEPPTT-EEEEE-TTS-EEEEEEEEETTEEEEGGG---HHHHHHHT-GGGB-SPPB---SSSPBS-SEEEEEETTEEEEEEB-TT-EEEPTT-SSEEEEETTEEESSGGGTT-----

Foldseek 3Di:
DDDDDPPDPVPVPPPPDPDPFAPQQPPPDDDDDPAPPDWAQDRVANQWIWRHDPNDTDIDGDDFQRKDWDQDPNDIFIATDDPRHTQTPHDDGQDDDDDDDPDPLFAAAEQQWDQHPVGNVDIDGDDWLGWHFYADPVLHTDDAIATDDRSGGDHPVRDPDPVSVCNNQPPNQAPDDAEEPPDPDAAQKQKDWDDDPSHIGIHGHDLVGWHDDPPDPDIAGTDRTDGHNDGPCPPDDPPD

Radius of gyration: 22.96 Å; chains: 1; bounding box: 55×76×57 Å